Protein AF-A0A2D0S2G4-F1 (afdb_monomer_lite)

Secondary structure (DSSP, 8-state):
--SSSSSSS--------------------HHHHHHHHHHHHHHHTTS--------------HHHHHHHHHHT-HHHHHHHHHHHHHHHHHHHHTTS---HHHHHHHHHHHHHHHHHHHHHHHHHH---HHHH--SHHHHHHHHHH-HHHHHHTTTB--SS-HHHHHHHHHHHHH-TT-HHHHHHHHHHHHHHH--SSS--TT--SEEEEEEETTEEEEEE----SSHHHHHHHHHHIIIIIS-HHHHHHHHTTTTTS-SPP--EE--TT-EEEEEETTEEEEEEPPPHHHHHHH--SS--S--PPTT-SHHHHHHHHHHHH-HHHHHH-EETT-PPPHHHHIIIIIHHHHHH-TT-SS-BPP-

Sequence (363 aa):
MEQQLKQNRKAQTGVWNTNLRTRTHRNKPLLYWLTFTIKRVALQSCHLSSSKMAERPQKKSKEERVIEYVTKSNFVHNAFILFKKATDIVAECFPFCTLTEEQQILKQILDQMLHSILFSGHIHAKYPANVIFDHFEILGATMTDFPKPIEQYKTHVALRTPFSFLLELVTKCYGQNNESTVKKKLSHILQCCKKSSDDYPLISTVICICEISGSTYYGASLSCGSDKEQNIMTAVSCLHVWHPKVSSAVTSVFPDGSGEPRRIELPDTVSCRAYAMEDLGNLKPPCKRCNQLYSLPNHTDHLNTAGNCAETEAISNLLKEEEDVNDQTTINGGVYDKTVFKLKMEEYIKNNIVNIDHVYFPN

Organism: Ictalurus punctatus (NCBI:txid7998)

Radius of gyration: 25.34 Å; chains: 1; bounding box: 61×78×77 Å

Structure (mmCIF, N/CA/C/O backbone):
data_AF-A0A2D0S2G4-F1
#
_entry.id   AF-A0A2D0S2G4-F1
#
loop_
_atom_site.group_PDB
_atom_site.id
_atom_site.type_symbol
_atom_site.label_atom_id
_atom_site.label_alt_id
_atom_site.label_comp_id
_atom_site.label_asym_id
_atom_site.label_entity_id
_atom_site.label_seq_id
_atom_site.pdbx_PDB_ins_code
_atom_site.Cartn_x
_atom_site.Cartn_y
_atom_site.Cartn_z
_atom_site.occupancy
_atom_site.B_iso_or_equiv
_atom_site.auth_seq_id
_atom_site.auth_comp_id
_atom_site.auth_asym_id
_atom_site.auth_atom_id
_atom_site.pdbx_PDB_model_num
ATOM 1 N N . MET A 1 1 ? -32.820 53.742 -25.853 1.00 50.59 1 MET A N 1
ATOM 2 C CA . MET A 1 1 ? -32.465 52.306 -25.792 1.00 50.59 1 MET A CA 1
ATOM 3 C C . MET A 1 1 ? -33.186 51.485 -26.874 1.00 50.59 1 MET A C 1
ATOM 5 O O . MET A 1 1 ? -33.436 50.308 -26.690 1.00 50.59 1 MET A O 1
ATOM 9 N N . GLU A 1 2 ? -33.452 52.082 -28.044 1.00 41.47 2 GLU A N 1
ATOM 10 C CA . GLU A 1 2 ? -34.135 51.420 -29.173 1.00 41.47 2 GLU A CA 1
ATOM 11 C C . GLU A 1 2 ? -33.563 51.880 -30.535 1.00 41.47 2 GLU A C 1
ATOM 13 O O . GLU A 1 2 ? -34.212 51.832 -31.575 1.00 41.47 2 GLU A O 1
ATOM 18 N N . GLN A 1 3 ? -32.306 52.345 -30.534 1.00 37.44 3 GLN A N 1
ATOM 19 C CA . GLN A 1 3 ? -31.592 52.817 -31.733 1.00 37.44 3 GLN A CA 1
ATOM 20 C C . GLN A 1 3 ? -30.226 52.146 -31.961 1.00 37.44 3 GLN A C 1
ATOM 22 O O . GLN A 1 3 ? -29.562 52.449 -32.945 1.00 37.44 3 GLN A O 1
ATOM 27 N N . GLN A 1 4 ? -29.831 51.167 -31.140 1.00 38.47 4 GLN A N 1
ATOM 28 C CA . GLN A 1 4 ? -28.589 50.396 -31.341 1.00 38.47 4 GLN A CA 1
ATOM 29 C C . GLN A 1 4 ? -28.795 49.007 -31.976 1.00 38.47 4 GLN A C 1
ATOM 31 O O . GLN A 1 4 ? -27.827 48.306 -32.244 1.00 38.47 4 GLN A O 1
ATOM 36 N N . LEU A 1 5 ? -30.032 48.624 -32.316 1.00 38.84 5 LEU A N 1
ATOM 37 C CA . LEU A 1 5 ? -30.348 47.311 -32.910 1.00 38.84 5 LEU A CA 1
ATOM 38 C C . LEU A 1 5 ? -30.488 47.307 -34.449 1.00 38.84 5 LEU A C 1
ATOM 40 O O . LEU A 1 5 ? -30.878 46.294 -35.025 1.00 38.84 5 LEU A O 1
ATOM 44 N N . LYS A 1 6 ? -30.144 48.400 -35.150 1.00 38.22 6 LYS A N 1
ATOM 45 C CA . LYS A 1 6 ? -30.314 48.520 -36.619 1.00 38.22 6 LYS A CA 1
ATOM 46 C C . LYS A 1 6 ? -29.033 48.613 -37.458 1.00 38.22 6 LYS A C 1
ATOM 48 O O . LYS A 1 6 ? -29.136 48.747 -38.672 1.00 38.22 6 LYS A O 1
ATOM 53 N N . GLN A 1 7 ? -27.843 48.460 -36.877 1.00 38.38 7 GLN A N 1
ATOM 54 C CA . GLN A 1 7 ? -26.579 48.483 -37.641 1.00 38.38 7 GLN A CA 1
ATOM 55 C C . GLN A 1 7 ? -25.980 47.102 -37.949 1.00 38.38 7 GLN A C 1
ATOM 57 O O . GLN A 1 7 ? -24.873 47.019 -38.465 1.00 38.38 7 GLN A O 1
ATOM 62 N N . ASN A 1 8 ? -26.731 46.015 -37.732 1.00 34.06 8 ASN A N 1
ATOM 63 C CA . ASN A 1 8 ? -26.248 44.646 -37.956 1.00 34.06 8 ASN A CA 1
ATOM 64 C C . ASN A 1 8 ? -26.817 43.944 -39.203 1.00 34.06 8 ASN A C 1
ATOM 66 O O . ASN A 1 8 ? -26.905 42.719 -39.247 1.00 34.06 8 ASN A O 1
ATOM 70 N N . ARG A 1 9 ? -27.218 44.690 -40.241 1.00 36.78 9 ARG A N 1
ATOM 71 C CA . ARG A 1 9 ? -27.586 44.103 -41.543 1.00 36.78 9 ARG A CA 1
ATOM 72 C C . ARG A 1 9 ? -27.251 45.046 -42.693 1.00 36.78 9 ARG A C 1
ATOM 74 O O . ARG A 1 9 ? -28.117 45.809 -43.103 1.00 36.78 9 ARG A O 1
ATOM 81 N N . LYS A 1 10 ? -26.014 44.978 -43.198 1.00 31.81 10 LYS A N 1
ATOM 82 C CA . LYS A 1 10 ? -25.617 45.221 -44.606 1.00 31.81 10 LYS A CA 1
ATOM 83 C C . LYS A 1 10 ? -24.089 45.304 -44.705 1.00 31.81 10 LYS A C 1
ATOM 85 O O . LYS A 1 10 ? -23.538 46.386 -44.584 1.00 31.81 10 LYS A O 1
ATOM 90 N N . ALA A 1 11 ? -23.436 44.159 -44.910 1.00 30.52 11 ALA A N 1
ATOM 91 C CA . ALA A 1 11 ? -22.197 44.021 -45.692 1.00 30.52 11 ALA A CA 1
ATOM 92 C C . ALA A 1 11 ? -21.737 42.551 -45.664 1.00 30.52 11 ALA A C 1
ATOM 94 O O . ALA A 1 11 ? -20.816 42.167 -44.951 1.00 30.52 11 ALA A O 1
ATOM 95 N N . GLN A 1 12 ? -22.436 41.710 -46.428 1.00 34.44 12 GLN A N 1
ATOM 96 C CA . GLN A 1 12 ? -21.813 40.561 -47.087 1.00 34.44 12 GLN A CA 1
ATOM 97 C C . GLN A 1 12 ? -21.184 41.035 -48.409 1.00 34.44 12 GLN A C 1
ATOM 99 O O . GLN A 1 12 ? -21.545 42.101 -48.906 1.00 34.44 12 GLN A O 1
ATOM 104 N N . THR A 1 13 ? -20.357 40.163 -49.002 1.00 31.03 13 THR A N 1
ATOM 105 C CA . THR A 1 13 ? -19.605 40.269 -50.277 1.00 31.03 13 THR A CA 1
ATOM 106 C C . THR A 1 13 ? -18.261 40.995 -50.133 1.00 31.03 13 THR A C 1
ATOM 108 O O . THR A 1 13 ? -18.210 42.089 -49.599 1.00 31.03 13 THR A O 1
ATOM 111 N N . GLY A 1 14 ? -17.105 40.464 -50.527 1.00 26.72 14 GLY A N 1
ATOM 112 C CA . GLY A 1 14 ? -16.702 39.207 -51.160 1.00 26.72 14 GLY A CA 1
ATOM 113 C C . GLY A 1 14 ? -15.163 39.114 -51.084 1.00 26.72 14 GLY A C 1
ATOM 114 O O . GLY A 1 14 ? -14.494 40.127 -50.953 1.00 26.72 14 GLY A O 1
ATOM 115 N N . VAL A 1 15 ? -14.596 37.910 -50.972 1.00 28.94 15 VAL A N 1
ATOM 116 C CA . VAL A 1 15 ? -13.915 37.190 -52.073 1.00 28.94 15 VAL A CA 1
ATOM 117 C C . VAL A 1 15 ? -12.377 37.391 -52.101 1.00 28.94 15 VAL A C 1
ATOM 119 O O . VAL A 1 15 ? -11.874 38.424 -52.512 1.00 28.94 15 VAL A O 1
ATOM 122 N N . TRP A 1 16 ? -11.695 36.294 -51.723 1.00 27.33 16 TRP A N 1
ATOM 123 C CA . TRP A 1 16 ? -10.374 35.773 -52.136 1.00 27.33 16 TRP A CA 1
ATOM 124 C C . TRP A 1 16 ? -9.081 36.478 -51.692 1.00 27.33 16 TRP A C 1
ATOM 126 O O . TRP A 1 16 ? -8.681 37.493 -52.245 1.00 27.33 16 TRP A O 1
ATOM 136 N N . ASN A 1 17 ? -8.299 35.782 -50.851 1.00 26.58 17 ASN A N 1
ATOM 137 C CA . ASN A 1 17 ? -6.937 35.440 -51.266 1.00 26.58 17 ASN A CA 1
ATOM 138 C C . ASN A 1 17 ? -6.393 34.163 -50.604 1.00 26.58 17 ASN A C 1
ATOM 140 O O . ASN A 1 17 ? -6.645 33.857 -49.441 1.00 26.58 17 ASN A O 1
ATOM 144 N N . THR A 1 18 ? -5.678 33.410 -51.426 1.00 31.02 18 THR A N 1
ATOM 145 C CA . THR A 1 18 ? -5.078 32.092 -51.219 1.00 31.02 18 THR A CA 1
ATOM 146 C C . THR A 1 18 ? -3.778 32.119 -50.408 1.00 31.02 18 THR A C 1
ATOM 148 O O . THR A 1 18 ? -3.010 33.067 -50.498 1.00 31.02 18 THR A O 1
ATOM 151 N N . ASN A 1 19 ? -3.488 30.975 -49.773 1.00 29.64 19 ASN A N 1
ATOM 152 C CA . ASN A 1 19 ? -2.173 30.471 -49.346 1.00 29.64 19 ASN A CA 1
ATOM 153 C C . ASN A 1 19 ? -1.425 31.187 -48.208 1.00 29.64 19 ASN A C 1
ATOM 155 O O . ASN A 1 19 ? -0.774 32.200 -48.413 1.00 29.64 19 ASN A O 1
ATOM 159 N N . LEU A 1 20 ? -1.323 30.496 -47.065 1.00 28.33 20 LEU A N 1
ATOM 160 C CA . LEU A 1 20 ? -0.037 29.990 -46.557 1.00 28.33 20 LEU A CA 1
ATOM 161 C C . LEU A 1 20 ? -0.280 28.968 -45.436 1.00 28.33 20 LEU A C 1
ATOM 163 O O . LEU A 1 20 ? -0.690 29.292 -44.325 1.00 28.33 20 LEU A O 1
ATOM 167 N N . ARG A 1 21 ? -0.024 27.693 -45.757 1.00 34.59 21 ARG A N 1
ATOM 168 C CA . ARG A 1 21 ? 0.150 26.611 -44.782 1.00 34.59 21 ARG A CA 1
ATOM 169 C C . ARG A 1 21 ? 1.390 26.918 -43.943 1.00 34.59 21 ARG A C 1
ATOM 171 O O . ARG A 1 21 ? 2.501 26.614 -44.367 1.00 34.59 21 ARG A O 1
ATOM 178 N N . THR A 1 22 ? 1.207 27.416 -42.730 1.00 27.06 22 THR A N 1
ATOM 179 C CA . THR A 1 22 ? 2.179 27.219 -41.653 1.00 27.06 22 THR A CA 1
ATOM 180 C C . THR A 1 22 ? 1.642 26.132 -40.735 1.00 27.06 22 THR A C 1
ATOM 182 O O . THR A 1 22 ? 0.628 26.256 -40.051 1.00 27.06 22 THR A O 1
ATOM 185 N N . ARG A 1 23 ? 2.306 24.980 -40.815 1.00 30.44 23 ARG A N 1
ATOM 186 C CA . ARG A 1 23 ? 2.045 23.785 -40.023 1.00 30.44 23 ARG A CA 1
ATOM 187 C C . ARG A 1 23 ? 2.519 24.077 -38.600 1.00 30.44 23 ARG A C 1
ATOM 189 O O . ARG A 1 23 ? 3.658 23.794 -38.253 1.00 30.44 23 ARG A O 1
ATOM 196 N N . THR A 1 24 ? 1.666 24.691 -37.789 1.00 27.66 24 THR A N 1
ATOM 197 C CA . THR A 1 24 ? 1.908 24.799 -36.352 1.00 27.66 24 THR A CA 1
ATOM 198 C C . THR A 1 24 ? 1.790 23.400 -35.754 1.00 27.66 24 THR A C 1
ATOM 200 O O . THR A 1 24 ? 0.715 22.798 -35.704 1.00 27.66 24 THR A O 1
ATOM 203 N N . HIS A 1 25 ? 2.932 22.840 -35.352 1.00 32.78 25 HIS A N 1
ATOM 204 C CA . HIS A 1 25 ? 2.989 21.711 -34.435 1.00 32.78 25 HIS A CA 1
ATOM 205 C C . HIS A 1 25 ? 2.256 22.131 -33.157 1.00 32.78 25 HIS A C 1
ATOM 207 O O . HIS A 1 25 ? 2.796 22.842 -32.315 1.00 32.78 25 HIS A O 1
ATOM 213 N N . ARG A 1 26 ? 0.981 21.749 -33.045 1.00 34.50 26 ARG A N 1
ATOM 214 C CA . ARG A 1 26 ? 0.233 21.868 -31.796 1.00 34.50 26 ARG A CA 1
ATOM 215 C C . ARG A 1 26 ? 0.945 21.014 -30.752 1.00 34.50 26 ARG A C 1
ATOM 217 O O . ARG A 1 26 ? 1.098 19.810 -30.969 1.00 34.50 26 ARG A O 1
ATOM 224 N N . ASN A 1 27 ? 1.341 21.640 -29.645 1.00 38.38 27 ASN A N 1
ATOM 225 C CA . ASN A 1 27 ? 1.691 20.978 -28.392 1.00 38.38 27 ASN A CA 1
ATOM 226 C C . ASN A 1 27 ? 0.580 19.983 -28.044 1.00 38.38 27 ASN A C 1
ATOM 228 O O . ASN A 1 27 ? -0.489 20.369 -27.574 1.00 38.38 27 ASN A O 1
ATOM 232 N N . LYS A 1 28 ? 0.805 18.702 -28.338 1.00 42.31 28 LYS A N 1
ATOM 233 C CA . LYS A 1 28 ? 0.005 17.622 -27.767 1.00 42.31 28 LYS A CA 1
ATOM 234 C C . LYS A 1 28 ? 0.584 17.322 -26.380 1.00 42.31 28 LYS A C 1
ATOM 236 O O . LYS A 1 28 ? 1.808 17.363 -26.249 1.00 42.31 28 LYS A O 1
ATOM 241 N N . PRO A 1 29 ? -0.244 17.037 -25.362 1.00 54.84 29 PRO A N 1
ATOM 242 C CA . PRO A 1 29 ? 0.246 16.739 -24.017 1.00 54.84 29 PRO A CA 1
ATOM 243 C C . PRO A 1 29 ? 1.249 15.575 -24.047 1.00 54.84 29 PRO A C 1
ATOM 245 O O . PRO A 1 29 ? 1.010 14.598 -24.756 1.00 54.84 29 PRO A O 1
ATOM 248 N N . LEU A 1 30 ? 2.346 15.660 -23.284 1.00 54.06 30 LEU A N 1
ATOM 249 C CA . LEU A 1 30 ? 3.425 14.652 -23.252 1.00 54.06 30 LEU A CA 1
ATOM 250 C C . LEU A 1 30 ? 2.909 13.216 -23.028 1.00 54.06 30 LEU A C 1
ATOM 252 O O . LEU A 1 30 ? 3.298 12.298 -23.746 1.00 54.06 30 LEU A O 1
ATOM 256 N N . LEU A 1 31 ? 1.920 13.034 -22.147 1.00 53.81 31 LEU A N 1
ATOM 257 C CA . LEU A 1 31 ? 1.274 11.736 -21.909 1.00 53.81 31 LEU A CA 1
ATOM 258 C C . LEU A 1 31 ? 0.527 11.172 -23.125 1.00 53.81 31 LEU A C 1
ATOM 260 O O . LEU A 1 31 ? 0.416 9.956 -23.287 1.00 53.81 31 LEU A O 1
ATOM 264 N N . TYR A 1 32 ? 0.045 12.040 -24.011 1.00 54.69 32 TYR A N 1
ATOM 265 C CA . TYR A 1 32 ? -0.563 11.631 -25.272 1.00 54.69 32 TYR A CA 1
ATOM 266 C C . TYR A 1 32 ? 0.491 11.066 -26.231 1.00 54.69 32 TYR A C 1
ATOM 268 O O . TYR A 1 32 ? 0.181 10.196 -27.037 1.00 54.69 32 TYR A O 1
ATOM 276 N N . TRP A 1 33 ? 1.739 11.538 -26.149 1.00 52.19 33 TRP A N 1
ATOM 277 C CA . TRP A 1 33 ? 2.848 11.019 -26.949 1.00 52.19 33 TRP A CA 1
ATOM 278 C C . TRP A 1 33 ? 3.339 9.678 -26.407 1.00 52.19 33 TRP A C 1
ATOM 280 O O . TRP A 1 33 ? 3.470 8.738 -27.182 1.00 52.19 33 TRP A O 1
ATOM 290 N N . LEU A 1 34 ? 3.500 9.545 -25.086 1.00 51.88 34 LEU A N 1
ATOM 291 C CA . LEU A 1 34 ? 3.876 8.281 -24.448 1.00 51.88 34 LEU A CA 1
ATOM 292 C C . LEU A 1 34 ? 2.839 7.181 -24.717 1.00 51.88 34 LEU A C 1
ATOM 294 O O . LEU A 1 34 ? 3.194 6.101 -25.183 1.00 51.88 34 LEU A O 1
ATOM 298 N N . THR A 1 35 ? 1.546 7.467 -24.528 1.00 56.03 35 THR A N 1
ATOM 299 C CA . THR A 1 35 ? 0.480 6.502 -24.851 1.00 56.03 35 THR A CA 1
ATOM 300 C C . THR A 1 35 ? 0.363 6.224 -26.344 1.00 56.03 35 THR A C 1
ATOM 302 O O . THR A 1 35 ? 0.101 5.086 -26.723 1.00 56.03 35 THR A O 1
ATOM 305 N N . PHE A 1 36 ? 0.601 7.207 -27.219 1.00 53.91 36 PHE A N 1
ATOM 306 C CA . PHE A 1 36 ? 0.619 6.984 -28.667 1.00 53.91 36 PHE A CA 1
ATOM 307 C C . PHE A 1 36 ? 1.802 6.111 -29.103 1.00 53.91 36 PHE A C 1
ATOM 309 O O . PHE A 1 36 ? 1.605 5.190 -29.892 1.00 53.91 36 PHE A O 1
ATOM 316 N N . THR A 1 37 ? 2.999 6.339 -28.564 1.00 52.81 37 THR A N 1
ATOM 317 C CA . THR A 1 37 ? 4.195 5.522 -28.816 1.00 52.81 37 THR A CA 1
ATOM 318 C C . THR A 1 37 ? 4.000 4.109 -28.276 1.00 52.81 37 THR A C 1
ATOM 320 O O . THR A 1 37 ? 4.179 3.144 -29.014 1.00 52.81 37 THR A O 1
ATOM 323 N N . ILE A 1 38 ? 3.492 3.963 -27.048 1.00 54.84 38 ILE A N 1
ATOM 324 C CA . ILE A 1 38 ? 3.164 2.659 -26.461 1.00 54.84 38 ILE A CA 1
ATOM 325 C C . ILE A 1 38 ? 2.079 1.926 -27.277 1.00 54.84 38 ILE A C 1
ATOM 327 O O . ILE A 1 38 ? 2.225 0.734 -27.551 1.00 54.84 38 ILE A O 1
ATOM 331 N N . LYS A 1 39 ? 1.005 2.605 -27.711 1.00 51.56 39 LYS A N 1
ATOM 332 C CA . LYS A 1 39 ? -0.058 2.007 -28.547 1.00 51.56 39 LYS A CA 1
ATOM 333 C C . LYS A 1 39 ? 0.450 1.616 -29.936 1.00 51.56 39 LYS A C 1
ATOM 335 O O . LYS A 1 39 ? 0.100 0.543 -30.421 1.00 51.56 39 LYS A O 1
ATOM 340 N N . ARG A 1 40 ? 1.278 2.451 -30.570 1.00 45.94 40 ARG A N 1
ATOM 341 C CA . ARG A 1 40 ? 1.847 2.198 -31.903 1.00 45.94 40 ARG A CA 1
ATOM 342 C C . ARG A 1 40 ? 2.792 0.997 -31.898 1.00 45.94 40 ARG A C 1
ATOM 344 O O . ARG A 1 40 ? 2.710 0.171 -32.801 1.00 45.94 40 ARG A O 1
ATOM 351 N N . VAL A 1 41 ? 3.624 0.881 -30.866 1.00 47.31 41 VAL A N 1
ATOM 352 C CA . VAL A 1 41 ? 4.571 -0.228 -30.708 1.00 47.31 41 VAL A CA 1
ATOM 353 C C . VAL A 1 41 ? 3.844 -1.527 -30.338 1.00 47.31 41 VAL A C 1
ATOM 355 O O . VAL A 1 41 ? 4.083 -2.549 -30.972 1.00 47.31 41 VAL A O 1
ATOM 358 N N . ALA A 1 42 ? 2.866 -1.494 -29.422 1.00 43.06 42 ALA A N 1
ATOM 359 C CA . ALA A 1 42 ? 2.087 -2.683 -29.048 1.00 43.06 42 ALA A CA 1
ATOM 360 C C . ALA A 1 42 ? 1.282 -3.293 -30.217 1.00 43.06 42 ALA A C 1
ATOM 362 O O . ALA A 1 42 ? 1.074 -4.504 -30.258 1.00 43.06 42 ALA A O 1
ATOM 363 N N . LEU A 1 43 ? 0.847 -2.471 -31.181 1.00 40.72 43 LEU A N 1
ATOM 364 C CA . LEU A 1 43 ? 0.174 -2.934 -32.402 1.00 40.72 43 LEU A CA 1
ATOM 365 C C . LEU A 1 43 ? 1.139 -3.575 -33.416 1.00 40.72 43 LEU A C 1
ATOM 367 O O . LEU A 1 43 ? 0.716 -4.429 -34.192 1.00 40.72 43 LEU A O 1
ATOM 371 N N . GLN A 1 44 ? 2.428 -3.221 -33.401 1.00 38.72 44 GLN A N 1
ATOM 372 C CA . GLN A 1 44 ? 3.445 -3.854 -34.253 1.00 38.72 44 GLN A CA 1
ATOM 373 C C . GLN A 1 44 ? 3.891 -5.222 -33.717 1.00 38.72 44 GLN A C 1
ATOM 375 O O . GLN A 1 44 ? 4.207 -6.111 -34.505 1.00 38.72 44 GLN A O 1
ATOM 380 N N . SER A 1 45 ? 3.823 -5.446 -32.402 1.00 33.44 45 SER A N 1
ATOM 381 C CA . SER A 1 45 ? 4.200 -6.719 -31.768 1.00 33.44 45 SER A CA 1
ATOM 382 C C . SER A 1 45 ? 3.223 -7.883 -32.040 1.00 33.44 45 SER A C 1
ATOM 384 O O . SER A 1 45 ? 3.540 -9.022 -31.711 1.00 33.44 45 SER A O 1
ATOM 386 N N . CYS A 1 46 ? 2.059 -7.639 -32.664 1.00 31.38 46 CYS A N 1
ATOM 387 C CA . CYS A 1 46 ? 1.087 -8.679 -33.057 1.00 31.38 46 CYS A CA 1
ATOM 388 C C . CYS A 1 46 ? 1.275 -9.228 -34.486 1.00 31.38 46 CYS A C 1
ATOM 390 O O . CYS A 1 46 ? 0.603 -10.186 -34.867 1.00 31.38 46 CYS A O 1
ATOM 392 N N . HIS A 1 47 ? 2.191 -8.673 -35.281 1.00 33.03 47 HIS A N 1
ATOM 393 C CA . HIS A 1 47 ? 2.455 -9.138 -36.643 1.00 33.03 47 HIS A CA 1
ATOM 394 C C . HIS A 1 47 ? 3.946 -9.349 -36.861 1.00 33.03 47 HIS A C 1
ATOM 396 O O . HIS A 1 47 ? 4.588 -8.519 -37.484 1.00 33.03 47 HIS A O 1
ATOM 402 N N . LEU A 1 48 ? 4.486 -10.469 -36.373 1.00 33.50 48 LEU A N 1
ATOM 403 C CA . LEU A 1 48 ? 5.718 -11.073 -36.894 1.00 33.50 48 LEU A CA 1
ATOM 404 C C . LEU A 1 48 ? 5.825 -12.526 -36.410 1.00 33.50 48 LEU A C 1
ATOM 406 O O . LEU A 1 48 ? 6.467 -12.843 -35.414 1.00 33.50 48 LEU A O 1
ATOM 410 N N . SER A 1 49 ? 5.205 -13.435 -37.161 1.00 34.00 49 SER A N 1
ATOM 411 C CA . SER A 1 49 ? 5.607 -14.839 -37.183 1.00 34.00 49 SER A CA 1
ATOM 412 C C . SER A 1 49 ? 5.729 -15.292 -38.634 1.00 34.00 49 SER A C 1
ATOM 414 O O . SER A 1 49 ? 4.715 -15.557 -39.272 1.00 34.00 49 SER A O 1
ATOM 416 N N . SER A 1 50 ? 6.950 -15.380 -39.163 1.00 34.09 50 SER A N 1
ATOM 417 C CA . SER A 1 50 ? 7.322 -16.468 -40.074 1.00 34.09 50 SER A CA 1
ATOM 418 C C . SER A 1 50 ? 8.822 -16.471 -40.383 1.00 34.09 50 SER A C 1
ATOM 420 O O . SER A 1 50 ? 9.445 -15.434 -40.596 1.00 34.09 50 SER A O 1
ATOM 422 N N . SER A 1 51 ? 9.333 -17.695 -40.493 1.00 35.00 51 SER A N 1
ATOM 423 C CA . SER A 1 51 ? 10.645 -18.149 -40.957 1.00 35.00 51 SER A CA 1
ATOM 424 C C . SER A 1 51 ? 11.774 -18.204 -39.913 1.00 35.00 51 SER A C 1
ATOM 426 O O . SER A 1 51 ? 12.418 -17.222 -39.559 1.00 35.00 51 SER A O 1
ATOM 428 N N . LYS A 1 52 ? 12.040 -19.425 -39.436 1.00 40.03 52 LYS A N 1
ATOM 429 C CA . LYS A 1 52 ? 13.340 -19.837 -38.898 1.00 40.03 52 LYS A CA 1
ATOM 430 C C . LYS A 1 52 ? 13.777 -21.084 -39.656 1.00 40.03 52 LYS A C 1
ATOM 432 O O . LYS A 1 52 ? 13.166 -22.139 -39.505 1.00 40.03 52 LYS A O 1
ATOM 437 N N . MET A 1 53 ? 14.817 -20.944 -40.475 1.00 37.78 53 MET A N 1
ATOM 438 C CA . MET A 1 53 ? 15.644 -22.078 -40.882 1.00 37.78 53 MET A CA 1
ATOM 439 C C . MET A 1 53 ? 16.529 -22.482 -39.698 1.00 37.78 53 MET A C 1
ATOM 441 O O . MET A 1 53 ? 16.963 -21.638 -38.914 1.00 37.78 53 MET A O 1
ATOM 445 N N . ALA A 1 54 ? 16.725 -23.787 -39.533 1.00 46.72 54 ALA A N 1
ATOM 446 C CA . ALA A 1 54 ? 17.395 -24.381 -38.387 1.00 46.72 54 ALA A CA 1
ATOM 447 C C . ALA A 1 54 ? 18.923 -24.245 -38.490 1.00 46.72 54 ALA A C 1
ATOM 449 O O . ALA A 1 54 ? 19.588 -25.062 -39.124 1.00 46.72 54 ALA A O 1
ATOM 450 N N . GLU A 1 55 ? 19.481 -23.240 -37.818 1.00 45.38 55 GLU A N 1
ATOM 451 C CA . GLU A 1 55 ? 20.895 -23.215 -37.439 1.00 45.38 55 GLU A CA 1
ATOM 452 C C . GLU A 1 55 ? 21.102 -23.936 -36.098 1.00 45.38 55 GLU A C 1
ATOM 454 O O . GLU A 1 55 ? 20.259 -23.889 -35.197 1.00 45.38 55 GLU A O 1
ATOM 459 N N . ARG A 1 56 ? 22.234 -24.641 -35.967 1.00 46.91 56 ARG A N 1
ATOM 460 C CA . ARG A 1 56 ? 22.615 -25.349 -34.734 1.00 46.91 56 ARG A CA 1
ATOM 461 C C . ARG A 1 56 ? 22.695 -24.353 -33.565 1.00 46.91 56 ARG A C 1
ATOM 463 O O . ARG A 1 56 ? 23.329 -23.313 -33.724 1.00 46.91 56 ARG A O 1
ATOM 470 N N . PRO A 1 57 ? 22.118 -24.659 -32.387 1.00 48.97 57 PRO A N 1
ATOM 471 C CA . PRO A 1 57 ? 22.065 -23.711 -31.283 1.00 48.97 57 PRO A CA 1
ATOM 472 C C . PRO A 1 57 ? 23.472 -23.419 -30.755 1.00 48.97 57 PRO A C 1
ATOM 474 O O . PRO A 1 57 ? 24.111 -24.257 -30.116 1.00 48.97 57 PRO A O 1
ATOM 477 N N . GLN A 1 58 ? 23.949 -22.207 -31.030 1.00 63.22 58 GLN A N 1
ATOM 478 C CA . GLN A 1 58 ? 25.156 -21.651 -30.438 1.00 63.22 58 GLN A CA 1
ATOM 479 C C . GLN A 1 58 ? 24.955 -21.558 -28.916 1.00 63.22 58 GLN A C 1
ATOM 481 O O . GLN A 1 58 ? 23.882 -21.185 -28.431 1.00 63.22 58 GLN A O 1
ATOM 486 N N . LYS A 1 59 ? 25.962 -21.973 -28.139 1.00 65.06 59 LYS A N 1
ATOM 487 C CA . LYS A 1 59 ? 25.871 -22.035 -26.675 1.00 65.06 59 LYS A CA 1
ATOM 488 C C . LYS A 1 59 ? 25.801 -20.609 -26.120 1.00 65.06 59 LYS A C 1
ATOM 490 O O . LYS A 1 59 ? 26.820 -19.931 -26.065 1.00 65.06 59 LYS A O 1
ATOM 495 N N . LYS A 1 60 ? 24.597 -20.185 -25.726 1.00 75.50 60 LYS A N 1
ATOM 496 C CA . LYS A 1 60 ? 24.316 -18.851 -25.173 1.00 75.50 60 LYS A CA 1
ATOM 497 C C . LYS A 1 60 ? 25.267 -18.496 -24.027 1.00 75.50 60 LYS A C 1
ATOM 499 O O . LYS A 1 60 ? 25.556 -19.344 -23.168 1.00 75.50 60 LYS A O 1
ATOM 504 N N . SER A 1 61 ? 25.711 -17.242 -23.990 1.00 79.94 61 SER A N 1
ATOM 505 C CA . SER A 1 61 ? 26.527 -16.691 -22.909 1.00 79.94 61 SER A CA 1
ATOM 506 C C . SER A 1 61 ? 25.792 -16.782 -21.562 1.00 79.94 61 SER A C 1
ATOM 508 O O . SER A 1 61 ? 24.603 -17.114 -21.468 1.00 79.94 61 SER A O 1
ATOM 510 N N . LYS A 1 62 ? 26.513 -16.559 -20.459 1.00 68.06 62 LYS A N 1
ATOM 511 C CA . LYS A 1 62 ? 25.879 -16.473 -19.137 1.00 68.06 62 LYS A CA 1
ATOM 512 C C . LYS A 1 62 ? 24.948 -15.255 -19.071 1.00 68.06 62 LYS A C 1
ATOM 514 O O . LYS A 1 62 ? 23.839 -15.412 -18.571 1.00 68.06 62 LYS A O 1
ATOM 519 N N . GLU A 1 63 ? 25.351 -14.102 -19.614 1.00 67.31 63 GLU A N 1
ATOM 520 C CA . GLU A 1 63 ? 24.485 -12.916 -19.675 1.00 67.31 63 GLU A CA 1
ATOM 521 C C . GLU A 1 63 ? 23.246 -13.156 -20.541 1.00 67.31 63 GLU A C 1
ATOM 523 O O . GLU A 1 63 ? 22.143 -12.836 -20.116 1.00 67.31 63 GLU A O 1
ATOM 528 N N . GLU A 1 64 ? 23.390 -13.787 -21.709 1.00 72.75 64 GLU A N 1
ATOM 529 C CA . GLU A 1 64 ? 22.261 -14.069 -22.607 1.00 72.75 64 GLU A CA 1
ATOM 530 C C . GLU A 1 64 ? 21.223 -14.993 -21.962 1.00 72.75 64 GLU A C 1
ATOM 532 O O . GLU A 1 64 ? 20.020 -14.795 -22.121 1.00 72.75 64 GLU A O 1
ATOM 537 N N . ARG A 1 65 ? 21.676 -15.984 -21.184 1.00 68.50 65 ARG A N 1
ATOM 538 C CA . ARG A 1 65 ? 20.783 -16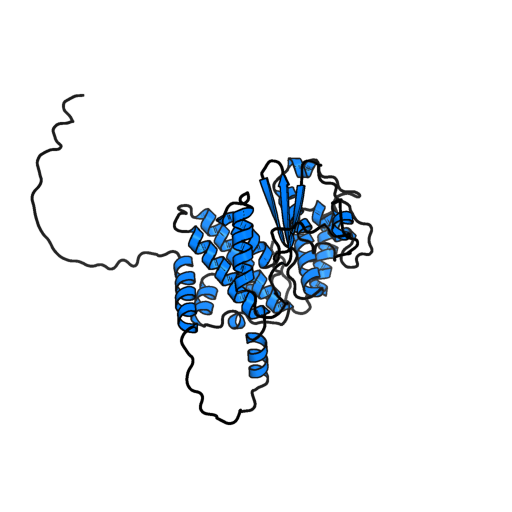.870 -20.423 1.00 68.50 65 ARG A CA 1
ATOM 539 C C . ARG A 1 65 ? 20.084 -16.145 -19.277 1.00 68.50 65 ARG A C 1
ATOM 541 O O . ARG A 1 65 ? 18.914 -16.421 -19.029 1.00 68.50 65 ARG A O 1
ATOM 548 N N . VAL A 1 66 ? 20.773 -15.225 -18.601 1.00 61.41 66 VAL A N 1
ATOM 549 C CA . VAL A 1 66 ? 20.170 -14.382 -17.559 1.00 61.41 66 VAL A CA 1
ATOM 550 C C . VAL A 1 66 ? 19.122 -13.459 -18.175 1.00 61.41 66 VAL A C 1
ATOM 552 O O . VAL A 1 66 ? 18.002 -13.435 -17.685 1.00 61.41 66 VAL A O 1
ATOM 555 N N . ILE A 1 67 ? 19.426 -12.778 -19.282 1.00 64.88 67 ILE A N 1
ATOM 556 C CA . ILE A 1 67 ? 18.481 -11.899 -19.988 1.00 64.88 67 ILE A CA 1
ATOM 557 C C . ILE A 1 67 ? 17.263 -12.684 -20.485 1.00 64.88 67 ILE A C 1
ATOM 559 O O . ILE A 1 67 ? 16.132 -12.240 -20.312 1.00 64.88 67 ILE A O 1
ATOM 563 N N . GLU A 1 68 ? 17.457 -13.873 -21.056 1.00 70.12 68 GLU A N 1
ATOM 564 C CA . GLU A 1 68 ? 16.347 -14.720 -21.500 1.00 70.12 68 GLU A CA 1
ATOM 565 C C . GLU A 1 68 ? 15.468 -15.205 -20.338 1.00 70.12 68 GLU A C 1
ATOM 567 O O . GLU A 1 68 ? 14.244 -15.228 -20.457 1.00 70.12 68 GLU A O 1
ATOM 572 N N . TYR A 1 69 ? 16.069 -15.595 -19.213 1.00 66.00 69 TYR A N 1
ATOM 573 C CA . TYR A 1 69 ? 15.328 -15.978 -18.010 1.00 66.00 69 TYR A CA 1
ATOM 574 C C . TYR A 1 69 ? 14.508 -14.800 -17.467 1.00 66.00 69 TYR A C 1
ATOM 576 O O . TYR A 1 69 ? 13.318 -14.920 -17.186 1.00 66.00 69 TYR A O 1
ATOM 584 N N . VAL A 1 70 ? 15.148 -13.637 -17.391 1.00 63.12 70 VAL A N 1
ATOM 585 C CA . VAL A 1 70 ? 14.597 -12.386 -16.876 1.00 63.12 70 VAL A CA 1
ATOM 586 C C . VAL A 1 70 ? 13.431 -11.871 -17.736 1.00 63.12 70 VAL A C 1
ATOM 588 O O . VAL A 1 70 ? 12.376 -11.541 -17.197 1.00 63.12 70 VAL A O 1
ATOM 591 N N . THR A 1 71 ? 13.570 -11.874 -19.064 1.00 65.75 71 THR A N 1
ATOM 592 C CA . THR A 1 71 ? 12.521 -11.444 -20.020 1.00 65.75 71 THR A CA 1
ATOM 593 C C . THR A 1 71 ? 11.327 -12.401 -20.069 1.00 65.75 71 THR A C 1
ATOM 595 O O . THR A 1 71 ? 10.216 -12.006 -20.420 1.00 65.75 71 THR A O 1
ATOM 598 N N . LYS A 1 72 ? 11.516 -13.660 -19.658 1.00 72.25 72 LYS A N 1
ATOM 599 C CA . LYS A 1 72 ? 10.433 -14.641 -19.501 1.00 72.25 72 LYS A CA 1
ATOM 600 C C . LYS A 1 72 ? 9.741 -14.576 -18.136 1.00 72.25 72 LYS A C 1
ATOM 602 O O . LYS A 1 72 ? 8.757 -15.288 -17.948 1.00 72.25 72 LYS A O 1
ATOM 607 N N . SER A 1 73 ? 10.211 -13.746 -17.202 1.00 83.44 73 SER A N 1
ATOM 608 C CA . SER A 1 73 ? 9.630 -13.667 -15.860 1.00 83.44 73 SER A CA 1
ATOM 609 C C . SER A 1 73 ? 8.230 -13.039 -15.860 1.00 83.44 73 SER A C 1
ATOM 611 O O . SER A 1 73 ? 7.943 -12.082 -16.589 1.00 83.44 73 SER A O 1
ATOM 613 N N . ASN A 1 74 ? 7.354 -13.545 -14.987 1.00 87.56 74 ASN A N 1
ATOM 614 C CA . ASN A 1 74 ? 6.049 -12.930 -14.730 1.00 87.56 74 ASN A CA 1
ATOM 615 C C . ASN A 1 74 ? 6.197 -11.510 -14.170 1.00 87.56 74 ASN A C 1
ATOM 617 O O . ASN A 1 74 ? 5.374 -10.649 -14.470 1.00 87.56 74 ASN A O 1
ATOM 621 N N . PHE A 1 75 ? 7.279 -11.243 -13.428 1.00 89.38 75 PHE A N 1
ATOM 622 C CA . PHE A 1 75 ? 7.583 -9.920 -12.887 1.00 89.38 75 PHE A CA 1
ATOM 623 C C . PHE A 1 75 ? 7.706 -8.870 -13.992 1.00 89.38 75 PHE A C 1
ATOM 625 O O . PHE A 1 75 ? 6.989 -7.875 -13.971 1.00 89.38 75 PHE A O 1
ATOM 632 N N . VAL A 1 76 ? 8.588 -9.099 -14.971 1.00 88.75 76 VAL A N 1
ATOM 633 C CA . VAL A 1 76 ? 8.851 -8.146 -16.064 1.00 88.75 76 VAL A CA 1
ATOM 634 C C . VAL A 1 76 ? 7.588 -7.892 -16.880 1.00 88.75 76 VAL A C 1
ATOM 636 O O . VAL A 1 76 ? 7.247 -6.745 -17.170 1.00 88.75 76 VAL A O 1
ATOM 639 N N . HIS A 1 77 ? 6.844 -8.959 -17.176 1.00 87.50 77 HIS A N 1
ATOM 640 C CA . HIS A 1 77 ? 5.570 -8.850 -17.872 1.00 87.50 77 HIS A CA 1
ATOM 641 C C . HIS A 1 77 ? 4.555 -7.996 -17.103 1.00 87.50 77 HIS A C 1
ATOM 643 O O . HIS A 1 77 ? 4.007 -7.044 -17.662 1.00 87.50 77 HIS A O 1
ATOM 649 N N . ASN A 1 78 ? 4.325 -8.308 -15.825 1.00 90.31 78 ASN A N 1
ATOM 650 C CA . ASN A 1 78 ? 3.357 -7.590 -15.004 1.00 90.31 78 ASN A CA 1
ATOM 651 C C . ASN A 1 78 ? 3.782 -6.140 -14.790 1.00 90.31 78 ASN A C 1
ATOM 653 O O . ASN A 1 78 ? 2.946 -5.255 -14.911 1.00 90.31 78 ASN A O 1
ATOM 657 N N . ALA A 1 79 ? 5.069 -5.876 -14.557 1.00 92.38 79 ALA A N 1
ATOM 658 C CA . ALA A 1 79 ? 5.620 -4.530 -14.430 1.00 92.38 79 ALA A CA 1
ATOM 659 C C . ALA A 1 79 ? 5.284 -3.655 -15.648 1.00 92.38 79 ALA A C 1
ATOM 661 O O . ALA A 1 79 ? 4.739 -2.557 -15.496 1.00 92.38 79 ALA A O 1
ATOM 662 N N . PHE A 1 80 ? 5.545 -4.164 -16.856 1.00 90.69 80 PHE A N 1
ATOM 663 C CA . PHE A 1 80 ? 5.228 -3.456 -18.093 1.00 90.69 80 PHE A CA 1
ATOM 664 C C . PHE A 1 80 ? 3.722 -3.225 -18.251 1.00 90.69 80 PHE A C 1
ATOM 666 O O . PHE A 1 80 ? 3.291 -2.097 -18.499 1.00 90.69 80 PHE A O 1
ATOM 673 N N . ILE A 1 81 ? 2.910 -4.278 -18.096 1.00 90.19 81 ILE A N 1
ATOM 674 C CA . ILE A 1 81 ? 1.455 -4.189 -18.264 1.00 90.19 81 ILE A CA 1
ATOM 675 C C . ILE A 1 81 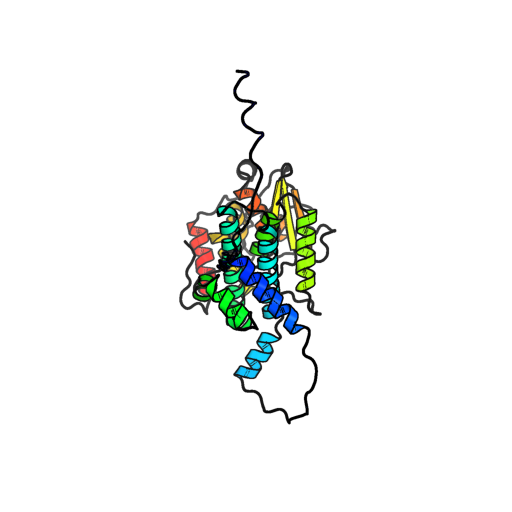? 0.850 -3.215 -17.255 1.00 90.19 81 ILE A C 1
ATOM 677 O O . ILE A 1 81 ? 0.031 -2.382 -17.644 1.00 90.19 81 ILE A O 1
ATOM 681 N N . LEU A 1 82 ? 1.269 -3.271 -15.992 1.00 93.00 82 LEU A N 1
ATOM 682 C CA . LEU A 1 82 ? 0.740 -2.428 -14.928 1.00 93.00 82 LEU A CA 1
ATOM 683 C C . LEU A 1 82 ? 1.008 -0.949 -15.211 1.00 93.00 82 LEU A C 1
ATOM 685 O O . LEU A 1 82 ? 0.080 -0.141 -15.202 1.00 93.00 82 LEU A O 1
ATOM 689 N N . PHE A 1 83 ? 2.256 -0.605 -15.542 1.00 94.06 83 PHE A N 1
ATOM 690 C CA . PHE A 1 83 ? 2.627 0.774 -15.852 1.00 94.06 83 PHE A CA 1
ATOM 691 C C . PHE A 1 83 ? 1.975 1.270 -17.149 1.00 94.06 83 PHE A C 1
ATOM 693 O O . PHE A 1 83 ? 1.447 2.382 -17.213 1.00 94.06 83 PHE A O 1
ATOM 700 N N . LYS A 1 84 ? 1.910 0.421 -18.181 1.00 91.81 84 LYS A N 1
ATOM 701 C CA . LYS A 1 84 ? 1.183 0.727 -19.418 1.00 91.81 84 LYS A CA 1
ATOM 702 C C . LYS A 1 84 ? -0.296 1.006 -19.149 1.00 91.81 84 LYS A C 1
ATOM 704 O O . LYS A 1 84 ? -0.828 1.990 -19.646 1.00 91.81 84 LYS A O 1
ATOM 709 N N . LYS A 1 85 ? -0.978 0.171 -18.364 1.00 92.69 85 LYS A N 1
ATOM 710 C CA . LYS A 1 85 ? -2.398 0.379 -18.040 1.00 92.69 85 LYS A CA 1
ATOM 711 C C . LYS A 1 85 ? -2.610 1.639 -17.211 1.00 92.69 85 LYS A C 1
ATOM 713 O O . LYS A 1 85 ? -3.578 2.348 -17.460 1.00 92.69 85 LYS A O 1
ATOM 718 N N . ALA A 1 86 ? -1.701 1.948 -16.292 1.00 94.56 86 ALA A N 1
ATOM 719 C CA . ALA A 1 86 ? -1.733 3.192 -15.537 1.00 94.56 86 ALA A CA 1
ATOM 720 C C . ALA A 1 86 ? -1.609 4.422 -16.457 1.00 94.56 86 ALA A C 1
ATOM 722 O O . ALA A 1 86 ? -2.424 5.339 -16.376 1.00 94.56 86 ALA A O 1
ATOM 723 N N . THR A 1 87 ? -0.658 4.422 -17.397 1.00 92.62 87 THR A N 1
ATOM 724 C CA . THR A 1 87 ? -0.521 5.520 -18.374 1.00 92.62 87 THR A CA 1
ATOM 725 C C . THR A 1 87 ? -1.721 5.619 -19.323 1.00 92.62 87 THR A C 1
ATOM 727 O O . THR A 1 87 ? -2.171 6.729 -19.611 1.00 92.62 87 THR A O 1
ATOM 730 N N . ASP A 1 88 ? -2.286 4.484 -19.756 1.00 91.50 88 ASP A N 1
ATOM 731 C CA . ASP A 1 88 ? -3.514 4.428 -20.560 1.00 91.50 88 ASP A CA 1
ATOM 732 C C . ASP A 1 88 ? -4.708 5.043 -1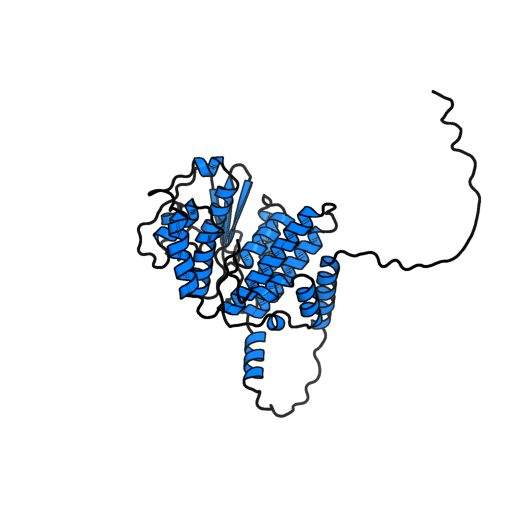9.796 1.00 91.50 88 ASP A C 1
ATOM 734 O O . ASP A 1 88 ? -5.406 5.886 -20.355 1.00 91.50 88 ASP A O 1
ATOM 738 N N . ILE A 1 89 ? -4.906 4.697 -18.513 1.00 92.44 89 ILE A N 1
ATOM 739 C CA . ILE A 1 89 ? -5.955 5.279 -17.650 1.00 92.44 89 ILE A CA 1
ATOM 740 C C . ILE A 1 89 ? -5.812 6.793 -17.594 1.00 92.44 89 ILE A C 1
ATOM 742 O O . ILE A 1 89 ? -6.766 7.520 -17.847 1.00 92.44 89 ILE A O 1
ATOM 746 N N . VAL A 1 90 ? -4.607 7.265 -17.299 1.00 90.94 90 VAL A N 1
ATOM 747 C CA . VAL A 1 90 ? -4.343 8.691 -17.157 1.00 90.94 90 VAL A CA 1
ATOM 748 C C . VAL A 1 90 ? -4.628 9.426 -18.473 1.00 90.94 90 VAL A C 1
ATOM 750 O O . VAL A 1 90 ? -5.293 10.459 -18.470 1.00 90.94 90 VAL A O 1
ATOM 753 N N . ALA A 1 91 ? -4.228 8.869 -19.619 1.00 88.06 91 ALA A N 1
ATOM 754 C CA . ALA A 1 91 ? -4.548 9.448 -20.922 1.00 88.06 91 ALA A CA 1
ATOM 755 C C . ALA A 1 91 ? -6.048 9.423 -21.266 1.00 88.06 91 ALA A C 1
ATOM 757 O O . ALA A 1 91 ? -6.519 10.337 -21.941 1.00 88.06 91 ALA A O 1
ATOM 758 N N . GLU A 1 92 ? -6.796 8.412 -20.813 1.00 87.56 92 GLU A N 1
ATOM 759 C CA . GLU A 1 92 ? -8.257 8.333 -20.960 1.00 87.56 92 GLU A CA 1
ATOM 760 C C . GLU A 1 92 ? -8.989 9.370 -20.097 1.00 87.56 92 GLU A C 1
ATOM 762 O O . GLU A 1 92 ? -10.031 9.869 -20.517 1.00 87.56 92 GLU A O 1
ATOM 767 N N . CYS A 1 93 ? -8.436 9.741 -18.938 1.00 81.62 93 CYS A N 1
ATOM 768 C CA . CYS A 1 93 ? -8.989 10.783 -18.065 1.00 81.62 93 CYS A CA 1
ATOM 769 C C . CYS A 1 93 ? -8.757 12.205 -18.622 1.00 81.62 93 CYS A C 1
ATOM 771 O O . CYS A 1 93 ? -9.495 13.136 -18.307 1.00 81.62 93 CYS A O 1
ATOM 773 N N . PHE A 1 94 ? -7.767 12.391 -19.502 1.00 71.19 94 PHE A N 1
ATOM 774 C CA . PHE A 1 94 ? -7.325 13.706 -19.979 1.00 71.19 94 PHE A CA 1
ATOM 775 C C . PHE A 1 94 ? -8.035 14.393 -21.156 1.00 71.19 94 PHE A C 1
ATOM 777 O O . PHE A 1 94 ? -7.746 15.575 -21.349 1.00 71.19 94 PHE A O 1
ATOM 784 N N . PRO A 1 95 ? -8.966 13.805 -21.933 1.00 60.00 95 PRO A N 1
ATOM 785 C CA . PRO A 1 95 ? -9.689 14.584 -22.941 1.00 60.00 95 PRO A CA 1
ATOM 786 C C . PRO A 1 95 ? -10.552 15.709 -22.336 1.00 60.00 95 PRO A C 1
ATOM 788 O O . PRO A 1 95 ? -11.022 16.563 -23.085 1.00 60.00 95 PRO A O 1
ATOM 791 N N . PHE A 1 96 ? -10.755 15.715 -21.009 1.00 53.56 96 PHE A N 1
ATOM 792 C CA . PHE A 1 96 ? -11.729 16.564 -20.318 1.00 53.56 96 PHE A CA 1
ATOM 793 C C . PHE A 1 96 ? -11.153 17.458 -19.197 1.00 53.56 96 PHE A C 1
ATOM 795 O O . PHE A 1 96 ? -11.864 18.344 -18.730 1.00 53.56 96 PHE A O 1
ATOM 802 N N . CYS A 1 97 ? -9.887 17.296 -18.783 1.00 51.16 97 CYS A N 1
ATOM 803 C CA . CYS A 1 97 ? -9.286 18.109 -17.712 1.00 51.16 97 CYS A CA 1
ATOM 804 C C . CYS A 1 97 ? -8.664 19.403 -18.265 1.00 51.16 97 CYS A C 1
ATOM 806 O O . CYS A 1 97 ? -7.659 19.367 -18.977 1.00 51.16 97 CYS A O 1
ATOM 808 N N . THR A 1 98 ? -9.233 20.553 -17.901 1.00 52.84 98 THR A N 1
ATOM 809 C CA . THR A 1 98 ? -8.697 21.897 -18.192 1.00 52.84 98 THR A CA 1
ATOM 810 C C . THR A 1 98 ? -7.725 22.409 -17.120 1.00 52.84 98 THR A C 1
ATOM 812 O O . THR A 1 98 ? -7.093 23.444 -17.324 1.00 52.84 98 THR A O 1
ATOM 815 N N . LEU A 1 99 ? -7.587 21.696 -15.996 1.00 58.50 99 LEU A N 1
ATOM 816 C CA . LEU A 1 99 ? -6.811 22.117 -14.828 1.00 58.50 99 LEU A CA 1
ATOM 817 C C . LEU A 1 99 ? -5.461 21.397 -14.766 1.00 58.50 99 LEU A C 1
ATOM 819 O O . LEU A 1 99 ? -5.381 20.172 -14.739 1.00 58.50 99 LEU A O 1
ATOM 823 N N . THR A 1 100 ? -4.381 22.174 -14.730 1.00 75.81 100 THR A N 1
ATOM 824 C CA . THR A 1 100 ? -2.995 21.685 -14.731 1.00 75.81 100 THR A CA 1
ATOM 825 C C . THR A 1 100 ? -2.609 20.920 -13.463 1.00 75.81 100 THR A C 1
ATOM 827 O O . THR A 1 100 ? -1.696 20.101 -13.513 1.00 75.81 100 THR A O 1
ATOM 830 N N . GLU A 1 101 ? -3.286 21.163 -12.341 1.00 83.69 101 GLU A N 1
ATOM 831 C CA . GLU A 1 101 ? -2.952 20.572 -11.036 1.00 83.69 101 GLU A CA 1
ATOM 832 C C . GLU A 1 101 ? -3.328 19.089 -10.946 1.00 83.69 101 GLU A C 1
ATOM 834 O O . GLU A 1 101 ? -2.491 18.266 -10.584 1.00 83.69 101 GLU A O 1
ATOM 839 N N . GLU A 1 102 ? -4.535 18.708 -11.372 1.00 83.69 102 GLU A N 1
ATOM 840 C CA . GLU A 1 102 ? -4.956 17.298 -11.401 1.00 83.69 102 GLU A CA 1
ATOM 841 C C . GLU A 1 102 ? -4.029 16.459 -12.285 1.00 83.69 102 GLU A C 1
ATOM 843 O O . GLU A 1 102 ? -3.610 15.363 -11.913 1.00 83.69 102 GLU A O 1
ATOM 848 N N . GLN A 1 103 ? -3.631 17.006 -13.437 1.00 83.00 103 GLN A N 1
ATOM 849 C CA . GLN A 1 103 ? -2.688 16.342 -14.335 1.00 83.00 103 GLN A CA 1
ATOM 850 C C . GLN A 1 103 ? -1.326 16.122 -13.671 1.00 83.00 103 GLN A C 1
ATOM 852 O O . GLN A 1 103 ? -0.711 15.070 -13.857 1.00 83.00 103 GLN A O 1
ATOM 857 N N . GLN A 1 104 ? -0.858 17.095 -12.886 1.00 88.81 104 GLN A N 1
ATOM 858 C CA . GLN A 1 104 ? 0.381 16.971 -12.125 1.00 88.81 104 GLN A CA 1
ATOM 859 C C . GLN A 1 104 ? 0.266 15.904 -11.036 1.00 88.81 104 GLN A C 1
ATOM 861 O O . GLN A 1 104 ? 1.185 15.099 -10.912 1.00 88.81 104 GLN A O 1
ATOM 866 N N . ILE A 1 105 ? -0.858 15.834 -10.317 1.00 91.62 105 ILE A N 1
ATOM 867 C CA . ILE A 1 105 ? -1.107 14.802 -9.299 1.00 91.62 105 ILE A CA 1
ATOM 868 C C . ILE A 1 105 ? -1.068 13.407 -9.933 1.00 91.62 105 ILE A C 1
ATOM 870 O O . ILE A 1 105 ? -0.332 12.537 -9.469 1.00 91.62 105 ILE A O 1
ATOM 874 N N . LEU A 1 106 ? -1.787 13.187 -11.040 1.00 92.88 106 LEU A N 1
ATOM 875 C CA . LEU A 1 106 ? -1.770 11.888 -11.722 1.00 92.88 106 LEU A CA 1
ATOM 876 C C . LEU A 1 106 ? -0.373 11.546 -12.262 1.00 92.88 106 LEU A C 1
ATOM 878 O O . LEU A 1 106 ? 0.055 10.394 -12.181 1.00 92.88 106 LEU A O 1
ATOM 882 N N . LYS A 1 107 ? 0.374 12.538 -12.771 1.00 91.81 107 LYS A N 1
ATOM 883 C CA . LYS A 1 107 ? 1.765 12.333 -13.199 1.00 91.81 107 LYS A CA 1
ATOM 884 C C . LYS A 1 107 ? 2.669 11.948 -12.023 1.00 91.81 107 LYS A C 1
ATOM 886 O O . LYS A 1 107 ? 3.507 11.068 -12.187 1.00 91.81 107 LYS A O 1
ATOM 891 N N . GLN A 1 108 ? 2.507 12.574 -10.858 1.00 94.69 108 GLN A N 1
ATOM 892 C CA . GLN A 1 108 ? 3.264 12.233 -9.649 1.00 94.69 108 GLN A CA 1
ATOM 893 C C . GLN A 1 108 ? 2.963 10.805 -9.184 1.00 94.69 108 GLN A C 1
ATOM 895 O O . GLN A 1 108 ? 3.892 10.075 -8.851 1.00 94.69 108 GLN A O 1
ATOM 900 N N . ILE A 1 109 ? 1.699 10.372 -9.244 1.00 96.69 109 ILE A N 1
ATOM 901 C CA . ILE A 1 109 ? 1.326 8.982 -8.943 1.00 96.69 109 ILE A CA 1
ATOM 902 C C . ILE A 1 109 ? 2.020 8.017 -9.912 1.00 96.69 109 ILE A C 1
ATOM 904 O O . ILE A 1 109 ? 2.580 7.017 -9.470 1.00 96.69 109 ILE A O 1
ATOM 908 N N . LEU A 1 110 ? 2.050 8.320 -11.217 1.00 96.00 110 LEU A N 1
ATOM 909 C CA . LEU A 1 110 ? 2.775 7.504 -12.203 1.00 96.00 110 LEU A CA 1
ATOM 910 C C . LEU A 1 110 ? 4.286 7.457 -11.936 1.00 96.00 110 LEU A C 1
ATOM 912 O O . LEU A 1 110 ? 4.884 6.389 -12.044 1.00 96.00 110 LEU A O 1
ATOM 916 N N . ASP A 1 111 ? 4.896 8.586 -11.573 1.00 96.00 111 ASP A N 1
ATOM 917 C CA . ASP A 1 111 ? 6.320 8.673 -11.232 1.00 96.00 111 ASP A CA 1
ATOM 918 C C . ASP A 1 111 ? 6.648 7.770 -10.031 1.00 96.00 111 ASP A C 1
ATOM 920 O O . ASP A 1 111 ? 7.500 6.882 -10.115 1.00 96.00 111 ASP A O 1
ATOM 924 N N . GLN A 1 112 ? 5.880 7.894 -8.946 1.00 97.19 112 GLN A N 1
ATOM 925 C CA . GLN A 1 112 ? 6.050 7.075 -7.745 1.00 97.19 112 GLN A CA 1
ATOM 926 C C . GLN A 1 112 ? 5.748 5.589 -7.994 1.00 97.19 112 GLN A C 1
ATOM 928 O O . GLN A 1 112 ? 6.443 4.715 -7.469 1.00 97.19 112 GLN A O 1
ATOM 933 N N . MET A 1 113 ? 4.755 5.288 -8.832 1.00 97.38 113 MET A N 1
ATOM 934 C CA . MET A 1 113 ? 4.434 3.926 -9.248 1.00 97.38 113 MET A CA 1
ATOM 935 C C . MET A 1 113 ? 5.587 3.292 -10.030 1.00 97.38 113 MET A C 1
ATOM 937 O O . MET A 1 113 ? 5.971 2.162 -9.729 1.00 97.38 113 MET A O 1
ATOM 941 N N . LEU A 1 114 ? 6.172 4.009 -10.996 1.00 96.88 114 LEU A N 1
ATOM 942 C CA . LEU A 1 114 ? 7.327 3.524 -11.752 1.00 96.88 114 LEU A CA 1
ATOM 943 C C . LEU A 1 114 ? 8.526 3.287 -10.833 1.00 96.88 114 LEU A C 1
ATOM 945 O O . LEU A 1 114 ? 9.182 2.250 -10.934 1.00 96.88 114 LEU A O 1
ATOM 949 N N . HIS A 1 115 ? 8.784 4.215 -9.910 1.00 96.56 115 HIS A N 1
ATOM 950 C CA . HIS A 1 115 ? 9.846 4.057 -8.923 1.00 96.56 115 HIS A CA 1
ATOM 951 C C . HIS A 1 115 ? 9.626 2.798 -8.077 1.00 96.56 115 HIS A C 1
ATOM 953 O O . HIS A 1 115 ? 10.551 2.010 -7.902 1.00 96.56 115 HIS A O 1
ATOM 959 N N . SER A 1 116 ? 8.390 2.552 -7.637 1.00 96.44 116 SER A N 1
ATOM 960 C CA . SER A 1 116 ? 8.024 1.353 -6.880 1.00 96.44 116 SER A CA 1
ATOM 961 C C . SER A 1 116 ? 8.211 0.053 -7.662 1.00 96.44 116 SER A C 1
ATOM 963 O O . SER A 1 116 ? 8.744 -0.918 -7.123 1.00 96.44 116 SER A O 1
ATOM 965 N N . ILE A 1 117 ? 7.848 0.033 -8.948 1.00 95.94 117 ILE A N 1
ATOM 966 C CA . ILE A 1 117 ? 8.069 -1.120 -9.834 1.00 95.94 117 ILE A CA 1
ATOM 967 C C . ILE A 1 117 ? 9.566 -1.424 -9.946 1.00 95.94 117 ILE A C 1
ATOM 969 O O . ILE A 1 117 ? 9.988 -2.567 -9.756 1.00 95.94 117 ILE A O 1
ATOM 973 N N . LEU A 1 118 ? 10.374 -0.401 -10.229 1.00 95.12 118 LEU A N 1
ATOM 974 C CA . LEU A 1 118 ? 11.818 -0.543 -10.401 1.00 95.12 118 LEU A CA 1
ATOM 975 C C . LEU A 1 118 ? 12.509 -0.949 -9.096 1.00 95.12 118 LEU A C 1
ATOM 977 O O . LEU A 1 118 ? 13.341 -1.856 -9.097 1.00 95.12 118 LEU A O 1
ATOM 981 N N . PHE A 1 119 ? 12.130 -0.329 -7.978 1.00 94.19 119 PHE A N 1
ATOM 982 C CA . PHE A 1 119 ? 12.636 -0.665 -6.650 1.00 94.19 119 PHE A CA 1
ATOM 983 C C . PHE A 1 119 ? 12.318 -2.120 -6.298 1.00 94.19 119 PHE A C 1
ATOM 985 O O . PHE A 1 119 ? 13.226 -2.873 -5.948 1.00 94.19 119 PHE A O 1
ATOM 992 N N . SER A 1 120 ? 11.060 -2.541 -6.483 1.00 93.06 120 SER A N 1
ATOM 993 C CA . SER A 1 120 ? 10.620 -3.925 -6.262 1.00 93.06 120 SER A CA 1
ATOM 994 C C . SER A 1 120 ? 11.441 -4.898 -7.108 1.00 93.06 120 SER A C 1
ATOM 996 O O . SER A 1 120 ? 11.946 -5.895 -6.602 1.00 93.06 120 SER A O 1
ATOM 998 N N . GLY A 1 121 ? 11.676 -4.572 -8.382 1.00 92.06 121 GLY A N 1
ATOM 999 C CA . GLY A 1 121 ? 12.484 -5.407 -9.268 1.00 92.06 121 GLY A CA 1
ATOM 1000 C C . GLY A 1 121 ? 13.954 -5.484 -8.855 1.00 92.06 121 GLY A C 1
ATOM 1001 O O . GLY A 1 121 ? 14.589 -6.538 -8.976 1.00 92.06 121 GLY A O 1
ATOM 1002 N N . HIS A 1 122 ? 14.494 -4.392 -8.311 1.00 90.88 122 HIS A N 1
ATOM 1003 C CA . HIS A 1 122 ? 15.857 -4.335 -7.791 1.00 90.88 122 HIS A CA 1
ATOM 1004 C C . HIS A 1 122 ? 16.038 -5.178 -6.531 1.00 90.88 122 HIS A C 1
ATOM 1006 O O . HIS A 1 122 ? 17.065 -5.847 -6.397 1.00 90.88 122 HIS A O 1
ATOM 1012 N N . ILE A 1 123 ? 15.080 -5.158 -5.603 1.00 88.94 123 ILE A N 1
ATOM 1013 C CA . ILE A 1 123 ? 15.159 -5.966 -4.377 1.00 88.94 123 ILE A CA 1
ATOM 1014 C C . ILE A 1 123 ? 14.810 -7.440 -4.621 1.00 88.94 123 ILE A C 1
ATOM 1016 O O . ILE A 1 123 ? 15.391 -8.291 -3.952 1.00 88.94 123 ILE A O 1
ATOM 1020 N N . HIS A 1 124 ? 13.963 -7.730 -5.613 1.00 87.44 124 HIS A N 1
ATOM 1021 C CA . HIS A 1 124 ? 13.564 -9.084 -5.994 1.00 87.44 124 HIS A CA 1
ATOM 1022 C C . HIS A 1 124 ? 14.679 -9.849 -6.721 1.00 87.44 124 HIS A C 1
ATOM 1024 O O . HIS A 1 124 ? 15.091 -10.924 -6.293 1.00 87.44 124 HIS A O 1
ATOM 1030 N N . ALA A 1 125 ? 15.191 -9.297 -7.829 1.00 85.94 125 ALA A N 1
ATOM 1031 C CA . ALA A 1 125 ? 16.140 -10.006 -8.697 1.00 85.94 125 ALA A CA 1
ATOM 1032 C C . ALA A 1 125 ? 17.154 -9.096 -9.410 1.00 85.94 125 ALA A C 1
ATOM 1034 O O . ALA A 1 125 ? 17.761 -9.507 -10.397 1.00 85.94 125 ALA A O 1
ATOM 1035 N N . LYS A 1 126 ? 17.357 -7.860 -8.930 1.00 86.88 126 LYS A N 1
ATOM 1036 C CA . LYS A 1 126 ? 18.266 -6.882 -9.558 1.00 86.88 126 LYS A CA 1
ATOM 1037 C C . LYS A 1 126 ? 17.911 -6.585 -11.018 1.00 86.88 126 LYS A C 1
ATOM 1039 O O . LYS A 1 126 ? 18.801 -6.354 -11.836 1.00 86.88 126 LYS A O 1
ATOM 1044 N N . TYR A 1 127 ? 16.615 -6.569 -11.342 1.00 86.56 127 TYR A N 1
ATOM 1045 C CA . TYR A 1 127 ? 16.165 -6.235 -12.691 1.00 86.56 127 TYR A CA 1
ATOM 1046 C C . TYR A 1 127 ? 16.634 -4.824 -13.078 1.00 86.56 127 TYR A C 1
ATOM 1048 O O . TYR A 1 127 ? 16.348 -3.868 -12.352 1.00 86.56 127 TYR A O 1
ATOM 1056 N N . PRO A 1 128 ? 17.343 -4.660 -14.207 1.00 86.25 128 PRO A N 1
ATOM 1057 C CA . PRO A 1 128 ? 17.662 -3.336 -14.712 1.00 86.25 128 PRO A CA 1
ATOM 1058 C C . PRO A 1 128 ? 16.423 -2.721 -15.383 1.00 86.25 128 PRO A C 1
ATOM 1060 O O . PRO A 1 128 ? 15.581 -3.426 -15.935 1.00 86.25 128 PRO A O 1
ATOM 1063 N N . ALA A 1 129 ? 16.306 -1.392 -15.371 1.00 86.62 129 ALA A N 1
ATOM 1064 C CA . ALA A 1 129 ? 15.120 -0.701 -15.894 1.00 86.62 129 ALA A CA 1
ATOM 1065 C C . ALA A 1 129 ? 14.812 -1.036 -17.368 1.00 86.62 129 ALA A C 1
ATOM 1067 O O . ALA A 1 129 ? 13.653 -1.182 -17.747 1.00 86.62 129 ALA A O 1
ATOM 1068 N N . ASN A 1 130 ? 15.846 -1.214 -18.195 1.00 86.25 130 ASN A N 1
ATOM 1069 C CA . ASN A 1 130 ? 15.706 -1.527 -19.619 1.00 86.25 130 ASN A CA 1
ATOM 1070 C C . ASN A 1 130 ? 15.103 -2.911 -19.894 1.00 86.25 130 ASN A C 1
ATOM 1072 O O . ASN A 1 130 ? 14.598 -3.134 -20.984 1.00 86.25 130 ASN A O 1
ATOM 1076 N N . VAL A 1 131 ? 15.145 -3.827 -18.929 1.00 85.69 131 VAL A N 1
ATOM 1077 C CA . VAL A 1 131 ? 14.519 -5.148 -19.054 1.00 85.69 131 VAL A CA 1
ATOM 1078 C C . VAL A 1 131 ? 12.996 -5.067 -18.940 1.00 85.69 131 VAL A C 1
ATOM 1080 O O . VAL A 1 131 ? 12.305 -5.909 -19.491 1.00 85.69 131 VAL A O 1
ATOM 1083 N N . ILE A 1 132 ? 12.461 -4.079 -18.214 1.00 83.31 132 ILE A N 1
ATOM 1084 C CA . ILE A 1 132 ? 11.007 -3.901 -18.074 1.00 83.31 132 ILE A CA 1
ATOM 1085 C C . ILE A 1 132 ? 10.403 -3.335 -19.366 1.00 83.31 132 ILE A C 1
ATOM 1087 O O . ILE A 1 132 ? 9.247 -3.598 -19.694 1.00 83.31 132 ILE A O 1
ATOM 1091 N N . PHE A 1 133 ? 11.191 -2.566 -20.116 1.00 81.06 133 PHE A N 1
ATOM 1092 C CA . PHE A 1 133 ? 10.772 -1.913 -21.348 1.00 81.06 133 PHE A CA 1
ATOM 1093 C C . PHE A 1 133 ? 11.478 -2.552 -22.547 1.00 81.06 133 PHE A C 1
ATOM 1095 O O . PHE A 1 133 ? 12.486 -2.038 -23.025 1.00 81.06 133 PHE A O 1
ATOM 1102 N N . ASP A 1 134 ? 10.907 -3.644 -23.064 1.00 66.62 134 ASP A N 1
ATOM 1103 C CA . ASP A 1 134 ? 11.464 -4.437 -24.178 1.00 66.62 134 ASP A CA 1
ATOM 1104 C C . ASP A 1 134 ? 11.717 -3.634 -25.476 1.00 66.62 134 ASP A C 1
ATOM 1106 O O . ASP A 1 134 ? 12.454 -4.077 -26.358 1.00 66.62 134 ASP A O 1
ATOM 1110 N N . HIS A 1 135 ? 11.137 -2.436 -25.613 1.00 73.81 135 HIS A N 1
ATOM 1111 C CA . HIS A 1 135 ? 11.313 -1.565 -26.775 1.00 73.81 135 HIS A CA 1
ATOM 1112 C C . HIS A 1 135 ? 12.083 -0.286 -26.429 1.00 73.81 135 HIS A C 1
ATOM 1114 O O . HIS A 1 135 ? 11.629 0.522 -25.617 1.00 73.81 135 HIS A O 1
ATOM 1120 N N . PHE A 1 136 ? 13.194 -0.050 -27.138 1.00 77.12 136 PHE A N 1
ATOM 1121 C CA . PHE A 1 136 ? 14.066 1.120 -26.963 1.00 77.12 136 PHE A CA 1
ATOM 1122 C C . PHE A 1 136 ? 13.318 2.461 -27.038 1.00 77.12 136 PHE A C 1
ATOM 1124 O O . PHE A 1 136 ? 13.611 3.369 -26.268 1.00 77.12 136 PHE A O 1
ATOM 1131 N N . GLU A 1 137 ? 12.321 2.586 -27.918 1.00 81.94 137 GLU A N 1
ATOM 1132 C CA . GLU A 1 137 ? 11.512 3.808 -28.029 1.00 81.94 137 GLU A CA 1
ATOM 1133 C C . GLU A 1 137 ? 10.657 4.060 -26.779 1.00 81.94 137 GLU A C 1
ATOM 1135 O O . GLU A 1 137 ? 10.569 5.192 -26.305 1.00 81.94 137 GLU A O 1
ATOM 1140 N N . ILE A 1 138 ? 10.054 3.004 -26.218 1.00 80.50 138 ILE A N 1
ATOM 1141 C CA . ILE A 1 138 ? 9.248 3.094 -24.993 1.00 80.50 138 ILE A CA 1
ATOM 1142 C C . ILE A 1 138 ? 10.151 3.419 -23.806 1.00 80.50 138 ILE A C 1
ATOM 1144 O O . ILE A 1 138 ? 9.812 4.287 -23.002 1.00 80.50 138 ILE A O 1
ATOM 1148 N N . LEU A 1 139 ? 11.310 2.765 -23.717 1.00 84.50 139 LEU A N 1
ATOM 1149 C CA . LEU A 1 139 ? 12.305 3.064 -22.697 1.00 84.50 139 LEU A CA 1
ATOM 1150 C C . LEU A 1 139 ? 12.764 4.526 -22.787 1.00 84.50 139 LEU A C 1
ATOM 1152 O O . LEU A 1 139 ? 12.729 5.228 -21.784 1.00 84.50 139 LEU A O 1
ATOM 1156 N N . GLY A 1 140 ? 13.133 5.005 -23.979 1.00 86.44 140 GLY A N 1
ATOM 1157 C CA . GLY A 1 140 ? 13.604 6.376 -24.181 1.00 86.44 140 GLY A CA 1
ATOM 1158 C C . GLY A 1 140 ? 12.551 7.429 -23.831 1.00 86.44 140 GLY A C 1
ATOM 1159 O O . GLY A 1 140 ? 12.854 8.407 -23.144 1.00 86.44 140 GLY A O 1
ATOM 1160 N N . ALA A 1 141 ? 11.296 7.207 -24.231 1.00 86.56 141 ALA A N 1
ATOM 1161 C CA . ALA A 1 141 ? 10.185 8.076 -23.846 1.00 86.56 141 ALA A CA 1
ATOM 1162 C C . ALA A 1 141 ? 9.954 8.060 -22.325 1.00 86.56 141 ALA A C 1
ATOM 1164 O O . ALA A 1 141 ? 9.835 9.113 -21.706 1.00 86.56 141 ALA A O 1
ATOM 1165 N N . THR A 1 142 ? 9.985 6.877 -21.706 1.00 87.88 142 THR A N 1
ATOM 1166 C CA . THR A 1 142 ? 9.803 6.728 -20.253 1.00 87.88 142 THR A CA 1
ATOM 1167 C C . THR A 1 142 ? 10.925 7.413 -19.470 1.00 87.88 142 THR A C 1
ATOM 1169 O O . THR A 1 142 ? 10.648 8.110 -18.501 1.00 87.88 142 THR A O 1
ATOM 1172 N N . MET A 1 143 ? 12.179 7.284 -19.918 1.00 89.06 143 MET A N 1
ATOM 1173 C CA . MET A 1 143 ? 13.334 7.983 -19.338 1.00 89.06 143 MET A CA 1
ATOM 1174 C C . MET A 1 143 ? 13.228 9.500 -19.450 1.00 89.06 143 MET A C 1
ATOM 1176 O O . MET A 1 143 ? 13.653 10.213 -18.547 1.00 89.06 143 MET A O 1
ATOM 1180 N N . THR A 1 144 ? 12.653 9.989 -20.546 1.00 90.31 144 THR A N 1
ATOM 1181 C CA . THR A 1 144 ? 12.444 11.425 -20.755 1.00 90.31 144 THR A CA 1
ATOM 1182 C C . THR A 1 144 ? 11.340 11.964 -19.844 1.00 90.31 144 THR A C 1
ATOM 1184 O O . THR A 1 144 ? 11.492 13.027 -19.245 1.00 90.31 144 THR A O 1
ATOM 1187 N N . ASP A 1 145 ? 10.237 11.227 -19.711 1.00 88.00 145 ASP A N 1
ATOM 1188 C CA . ASP A 1 145 ? 9.056 11.684 -18.972 1.00 88.00 145 ASP A CA 1
ATOM 1189 C C . ASP A 1 145 ? 9.177 11.498 -17.449 1.00 88.00 145 ASP A C 1
ATOM 1191 O O . ASP A 1 145 ? 8.614 12.304 -16.689 1.00 88.00 145 ASP A O 1
ATOM 1195 N N . PHE A 1 146 ? 9.921 10.466 -17.029 1.00 93.00 146 PHE A N 1
ATOM 1196 C CA . PHE A 1 146 ? 10.105 10.006 -15.647 1.00 93.00 146 PHE A CA 1
ATOM 1197 C C . PHE A 1 146 ? 11.586 9.692 -15.336 1.00 93.00 146 PHE A C 1
ATOM 1199 O O . PHE A 1 146 ? 11.942 8.542 -15.052 1.00 93.00 146 PHE A O 1
ATOM 1206 N N . PRO A 1 147 ? 12.485 10.691 -15.372 1.00 94.12 147 PRO A N 1
ATOM 1207 C CA . PRO A 1 147 ? 13.912 10.465 -15.127 1.00 94.12 147 PRO A CA 1
ATOM 1208 C C . PRO A 1 147 ? 14.204 10.028 -13.681 1.00 94.12 147 PRO A C 1
ATOM 1210 O O . PRO A 1 147 ? 14.989 9.107 -13.451 1.00 94.12 147 PRO A O 1
ATOM 1213 N N . LYS A 1 148 ? 13.516 10.625 -12.696 1.00 94.38 148 LYS A N 1
ATOM 1214 C CA . LYS A 1 148 ? 13.775 10.397 -11.264 1.00 94.38 148 LYS A CA 1
ATOM 1215 C C . LYS A 1 148 ? 13.605 8.933 -10.837 1.00 94.38 148 LYS A C 1
ATOM 1217 O O . LYS A 1 148 ? 14.535 8.408 -10.224 1.00 94.38 148 LYS A O 1
ATOM 1222 N N . PRO A 1 149 ? 12.507 8.225 -11.180 1.00 94.81 149 PRO A N 1
ATOM 1223 C CA . PRO A 1 149 ? 12.365 6.803 -10.875 1.00 94.81 149 PRO A CA 1
ATOM 1224 C C . PRO A 1 149 ? 13.555 5.950 -11.309 1.00 94.81 149 PRO A C 1
ATOM 1226 O O . PRO A 1 149 ? 13.985 5.073 -10.562 1.00 94.81 149 PRO A O 1
ATOM 1229 N N . ILE A 1 150 ? 14.109 6.228 -12.489 1.00 91.88 150 ILE A N 1
ATOM 1230 C CA . ILE A 1 150 ? 15.194 5.452 -13.098 1.00 91.88 150 ILE A CA 1
ATOM 1231 C C . ILE A 1 150 ? 16.542 5.762 -12.447 1.00 91.88 150 ILE A C 1
ATOM 1233 O O . ILE A 1 150 ? 17.366 4.863 -12.287 1.00 91.88 150 ILE A O 1
ATOM 1237 N N . GLU A 1 151 ? 16.759 7.004 -12.028 1.00 91.50 151 GLU A N 1
ATOM 1238 C CA . GLU A 1 151 ? 17.962 7.407 -11.296 1.00 91.50 151 GLU A CA 1
ATOM 1239 C C . GLU A 1 151 ? 17.957 6.887 -9.850 1.00 91.50 151 GLU A C 1
ATOM 1241 O O . GLU A 1 151 ? 18.998 6.507 -9.314 1.00 91.50 151 GLU A O 1
ATOM 1246 N N . GLN A 1 152 ? 16.783 6.846 -9.214 1.00 92.75 152 GLN A N 1
ATOM 1247 C CA . GLN A 1 152 ? 16.674 6.707 -7.761 1.00 92.75 152 GLN A CA 1
ATOM 1248 C C . GLN A 1 152 ? 16.303 5.305 -7.271 1.00 92.75 152 GLN A C 1
ATOM 1250 O O . GLN A 1 152 ? 16.527 5.019 -6.100 1.00 92.75 152 GLN A O 1
ATOM 1255 N N . TYR A 1 153 ? 15.770 4.399 -8.102 1.00 92.50 153 TYR A N 1
ATOM 1256 C CA . TYR A 1 153 ? 15.253 3.095 -7.625 1.00 92.50 153 TYR A CA 1
ATOM 1257 C C . TYR A 1 153 ? 16.277 2.184 -6.931 1.00 92.50 153 TYR A C 1
ATOM 1259 O O . TYR A 1 153 ? 15.898 1.236 -6.246 1.00 92.50 153 TYR A O 1
ATOM 1267 N N . LYS A 1 154 ? 17.575 2.445 -7.119 1.00 91.12 154 LYS A N 1
ATOM 1268 C CA . LYS A 1 154 ? 18.659 1.707 -6.456 1.00 91.12 154 LYS A CA 1
ATOM 1269 C C . LYS A 1 154 ? 19.100 2.319 -5.132 1.00 91.12 154 LYS A C 1
ATOM 1271 O O . LYS A 1 154 ? 19.863 1.676 -4.423 1.00 91.12 154 LYS A O 1
ATOM 1276 N N . THR A 1 155 ? 18.685 3.547 -4.836 1.00 88.94 155 THR A N 1
ATOM 1277 C CA . THR A 1 155 ? 19.175 4.349 -3.704 1.00 88.94 155 THR A CA 1
ATOM 1278 C C . THR A 1 155 ? 18.050 4.824 -2.788 1.00 88.94 155 THR A C 1
ATOM 1280 O O . THR A 1 155 ? 18.258 5.002 -1.595 1.00 88.94 155 THR A O 1
ATOM 1283 N N . HIS A 1 156 ? 16.838 4.988 -3.306 1.00 91.44 156 HIS A N 1
ATOM 1284 C CA . HIS A 1 156 ? 15.688 5.463 -2.548 1.00 91.44 156 HIS A CA 1
ATOM 1285 C C . HIS A 1 156 ? 14.683 4.334 -2.351 1.00 91.44 156 HIS A C 1
ATOM 1287 O O . HIS A 1 156 ? 14.468 3.518 -3.250 1.00 91.44 156 HIS A O 1
ATOM 1293 N N . VAL A 1 157 ? 14.084 4.285 -1.162 1.00 92.31 157 VAL A N 1
ATOM 1294 C CA . VAL A 1 157 ? 13.024 3.320 -0.860 1.00 92.31 157 VAL A CA 1
ATOM 1295 C C . VAL A 1 157 ? 11.702 3.752 -1.482 1.00 92.31 157 VAL A C 1
ATOM 1297 O O . VAL A 1 157 ? 11.300 4.913 -1.383 1.00 92.31 157 VAL A O 1
ATOM 1300 N N . ALA A 1 158 ? 10.990 2.801 -2.083 1.00 94.56 158 ALA A N 1
ATOM 1301 C CA . ALA A 1 158 ? 9.641 3.051 -2.564 1.00 94.56 158 ALA A CA 1
ATOM 1302 C C . ALA A 1 158 ? 8.658 3.153 -1.394 1.00 94.56 158 ALA A C 1
ATOM 1304 O O . ALA A 1 158 ? 8.645 2.294 -0.520 1.00 94.56 158 ALA A O 1
ATOM 1305 N N . LEU A 1 159 ? 7.795 4.173 -1.413 1.00 94.69 159 LEU A N 1
ATOM 1306 C CA . LEU A 1 159 ? 6.842 4.431 -0.328 1.00 94.69 159 LEU A CA 1
ATOM 1307 C C . LEU A 1 159 ? 5.721 3.389 -0.240 1.00 94.69 159 LEU A C 1
ATOM 1309 O O . LEU A 1 159 ? 5.323 2.995 0.849 1.00 94.69 159 LEU A O 1
ATOM 1313 N N . ARG A 1 160 ? 5.191 2.951 -1.383 1.00 95.81 160 ARG A N 1
ATOM 1314 C CA . ARG A 1 160 ? 4.063 2.010 -1.468 1.00 95.81 160 ARG A CA 1
ATOM 1315 C C . ARG A 1 160 ? 4.313 0.974 -2.545 1.00 95.81 160 ARG A C 1
ATOM 1317 O O . ARG A 1 160 ? 5.211 1.143 -3.369 1.00 95.81 160 ARG A O 1
ATOM 1324 N N . THR A 1 161 ? 3.515 -0.089 -2.551 1.00 96.00 161 THR A N 1
ATOM 1325 C CA . THR A 1 161 ? 3.568 -1.105 -3.610 1.00 96.00 161 THR A CA 1
ATOM 1326 C C . THR A 1 161 ? 3.058 -0.540 -4.942 1.00 96.00 161 THR A C 1
ATOM 1328 O O . THR A 1 161 ? 2.261 0.405 -4.936 1.00 96.00 161 THR A O 1
ATOM 1331 N N . PRO A 1 162 ? 3.448 -1.117 -6.096 1.00 96.38 162 PRO A N 1
ATOM 1332 C CA . PRO A 1 162 ? 2.938 -0.663 -7.389 1.00 96.38 162 PRO A CA 1
ATOM 1333 C C . PRO A 1 162 ? 1.413 -0.719 -7.488 1.00 96.38 162 PRO A C 1
ATOM 1335 O O . PRO A 1 162 ? 0.796 0.174 -8.067 1.00 96.38 162 PRO A O 1
ATOM 1338 N N . PHE A 1 163 ? 0.796 -1.744 -6.892 1.00 96.31 163 PHE A N 1
ATOM 1339 C CA . PHE A 1 163 ? -0.652 -1.900 -6.915 1.00 96.31 163 PHE A CA 1
ATOM 1340 C C . PHE A 1 163 ? -1.374 -0.856 -6.057 1.00 96.31 163 PHE A C 1
ATOM 1342 O O . PHE A 1 163 ? -2.413 -0.359 -6.478 1.00 96.31 163 PHE A O 1
ATOM 1349 N N . SER A 1 164 ? -0.821 -0.461 -4.905 1.00 97.44 164 SER A N 1
ATOM 1350 C CA . SER A 1 164 ? -1.388 0.624 -4.088 1.00 97.44 164 SER A CA 1
ATOM 1351 C C . SER A 1 164 ? -1.443 1.952 -4.863 1.00 97.44 164 SER A C 1
ATOM 1353 O O . SER A 1 164 ? -2.459 2.644 -4.827 1.00 97.44 164 SER A O 1
ATOM 1355 N N . PHE A 1 165 ? -0.400 2.287 -5.637 1.00 97.94 165 PHE A N 1
ATOM 1356 C CA . PHE A 1 165 ? -0.426 3.466 -6.518 1.00 97.94 165 PHE A CA 1
ATOM 1357 C C . PHE A 1 165 ? -1.443 3.332 -7.654 1.00 97.94 165 PHE A C 1
ATOM 1359 O O . PHE A 1 165 ? -2.144 4.292 -7.969 1.00 97.94 165 PHE A O 1
ATOM 1366 N N . LEU A 1 166 ? -1.555 2.145 -8.262 1.00 97.06 166 LEU A N 1
ATOM 1367 C CA . LEU A 1 166 ? -2.580 1.894 -9.274 1.00 97.06 166 LEU A CA 1
ATOM 1368 C C . LEU A 1 166 ? -3.992 2.062 -8.699 1.00 97.06 166 LEU A C 1
ATOM 1370 O O . LEU A 1 166 ? -4.854 2.633 -9.362 1.00 97.06 166 LEU A O 1
ATOM 1374 N N . LEU A 1 167 ? -4.236 1.554 -7.492 1.00 97.62 167 LEU A N 1
ATOM 1375 C CA . LEU A 1 167 ? -5.531 1.643 -6.831 1.00 97.62 167 LEU A CA 1
ATOM 1376 C C . LEU A 1 167 ? -5.923 3.105 -6.603 1.00 97.62 167 LEU A C 1
ATOM 1378 O O . LEU A 1 167 ? -7.023 3.491 -6.987 1.00 97.62 167 LEU A O 1
ATOM 1382 N N . GLU A 1 168 ? -5.005 3.929 -6.091 1.00 97.38 168 GLU A N 1
ATOM 1383 C CA . GLU A 1 168 ? -5.219 5.376 -5.964 1.00 97.38 168 GLU A CA 1
ATOM 1384 C C . GLU A 1 168 ? -5.484 6.046 -7.318 1.00 97.38 168 GLU A C 1
ATOM 1386 O O . GLU A 1 168 ? -6.374 6.885 -7.454 1.00 97.38 168 GLU A O 1
ATOM 1391 N N . LEU A 1 169 ? -4.726 5.670 -8.347 1.00 96.50 169 LEU A N 1
ATOM 1392 C CA . LEU A 1 169 ? -4.912 6.213 -9.685 1.00 96.50 169 LEU A CA 1
ATOM 1393 C C . LEU A 1 169 ? -6.316 5.904 -10.224 1.00 96.50 169 LEU A C 1
ATOM 1395 O O . LEU A 1 169 ? -6.983 6.785 -10.765 1.00 96.50 169 LEU A O 1
ATOM 1399 N N . VAL A 1 170 ? -6.778 4.662 -10.062 1.00 96.38 170 VAL A N 1
ATOM 1400 C CA . VAL A 1 170 ? -8.113 4.225 -10.485 1.00 96.38 170 VAL A CA 1
ATOM 1401 C C . VAL A 1 170 ? -9.198 4.965 -9.701 1.00 96.38 170 VAL A C 1
ATOM 1403 O O . VAL A 1 170 ? -10.148 5.447 -10.315 1.00 96.38 170 VAL A O 1
ATOM 1406 N N . THR A 1 171 ? -9.072 5.105 -8.381 1.00 96.00 171 THR A N 1
ATOM 1407 C CA . THR A 1 171 ? -10.088 5.800 -7.573 1.00 96.00 171 THR A CA 1
ATOM 1408 C C . THR A 1 171 ? -10.158 7.291 -7.900 1.00 96.00 171 THR A C 1
ATOM 1410 O O . THR A 1 171 ? -11.260 7.825 -8.014 1.00 96.00 171 THR A O 1
ATOM 1413 N N . LYS A 1 172 ? -9.025 7.961 -8.158 1.00 94.00 172 LYS A N 1
ATOM 1414 C CA . LYS A 1 172 ? -9.015 9.367 -8.602 1.00 94.00 172 LYS A CA 1
ATOM 1415 C C . LYS A 1 172 ? -9.644 9.553 -9.983 1.00 94.00 172 LYS A C 1
ATOM 1417 O O . LYS A 1 172 ? -10.427 10.474 -10.176 1.00 94.00 172 LYS A O 1
ATOM 1422 N N . CYS A 1 173 ? -9.335 8.674 -10.934 1.00 93.06 173 CYS A N 1
ATOM 1423 C CA . CYS A 1 173 ? -9.827 8.794 -12.309 1.00 93.06 173 CYS A CA 1
ATOM 1424 C C . CYS A 1 173 ? -11.303 8.411 -12.489 1.00 93.06 173 CYS A C 1
ATOM 1426 O O . CYS A 1 173 ? -11.971 8.941 -13.374 1.00 93.06 173 CYS A O 1
ATOM 1428 N N . TYR A 1 174 ? -11.809 7.460 -11.701 1.00 93.19 174 TYR A N 1
ATOM 1429 C CA . TYR A 1 174 ? -13.155 6.899 -11.882 1.00 93.19 174 TYR A CA 1
ATOM 1430 C C . TYR A 1 174 ? -14.128 7.234 -10.744 1.00 93.19 174 TYR A C 1
ATOM 1432 O O . TYR A 1 174 ? -15.291 6.824 -10.789 1.00 93.19 174 TYR A O 1
ATOM 1440 N N . GLY A 1 175 ? -13.666 8.016 -9.768 1.00 92.44 175 GLY A N 1
ATOM 1441 C CA . GLY A 1 175 ? -14.420 8.429 -8.595 1.00 92.44 175 GLY A CA 1
ATOM 1442 C C . GLY A 1 175 ? -14.269 7.437 -7.447 1.00 92.44 175 GLY A C 1
ATOM 1443 O O . GLY A 1 175 ? -14.564 6.250 -7.586 1.00 92.44 175 GLY A O 1
ATOM 1444 N N . GLN A 1 176 ? -13.857 7.950 -6.289 1.00 93.38 176 GLN A N 1
ATOM 1445 C CA . GLN A 1 176 ? -13.629 7.168 -5.076 1.00 93.38 176 GLN A CA 1
ATOM 1446 C C . GLN A 1 176 ? -14.894 6.395 -4.671 1.00 93.38 176 GLN A C 1
ATOM 1448 O O . GLN A 1 176 ? -14.866 5.173 -4.576 1.00 93.38 176 GLN A O 1
ATOM 1453 N N . ASN A 1 177 ? -16.050 7.059 -4.624 1.00 95.25 177 ASN A N 1
ATOM 1454 C CA . ASN A 1 177 ? -17.320 6.447 -4.206 1.00 95.25 177 ASN A CA 1
ATOM 1455 C C . ASN A 1 177 ? -17.995 5.567 -5.279 1.00 95.25 177 ASN A C 1
ATOM 1457 O O . ASN A 1 177 ? -19.127 5.126 -5.101 1.00 95.25 177 ASN A O 1
ATOM 1461 N N . ASN A 1 178 ? -17.321 5.283 -6.399 1.00 95.06 178 ASN A N 1
ATOM 1462 C CA . ASN A 1 178 ? -17.850 4.451 -7.478 1.00 95.06 178 ASN A CA 1
ATOM 1463 C C . ASN A 1 178 ? -17.281 3.023 -7.425 1.00 95.06 178 ASN A C 1
ATOM 1465 O O . ASN A 1 178 ? -16.590 2.575 -8.346 1.00 95.06 178 ASN A O 1
ATOM 1469 N N . GLU A 1 179 ? -17.602 2.296 -6.347 1.00 95.31 179 GLU A N 1
ATOM 1470 C CA . GLU A 1 179 ? -17.100 0.938 -6.068 1.00 95.31 179 GLU A CA 1
ATOM 1471 C C . GLU A 1 179 ? -17.233 0.007 -7.284 1.00 95.31 179 GLU A C 1
ATOM 1473 O O . GLU A 1 179 ? -16.279 -0.676 -7.660 1.00 95.31 179 GLU A O 1
ATOM 1478 N N . SER A 1 180 ? -18.398 0.008 -7.942 1.00 95.38 180 SER A N 1
ATOM 1479 C CA . SER A 1 180 ? -18.663 -0.866 -9.092 1.00 95.38 180 SER A CA 1
ATOM 1480 C C . SER A 1 180 ? -17.714 -0.606 -10.270 1.00 95.38 180 SER A C 1
ATOM 1482 O O . SER A 1 180 ? -17.203 -1.548 -10.886 1.00 95.38 180 SER A O 1
ATOM 1484 N N . THR A 1 181 ? -17.422 0.665 -10.563 1.00 95.88 181 THR A N 1
ATOM 1485 C CA . THR A 1 181 ? -16.528 1.047 -11.662 1.00 95.88 181 THR A CA 1
ATOM 1486 C C . THR A 1 181 ? -15.077 0.769 -11.304 1.00 95.88 181 THR A C 1
ATOM 1488 O O . THR A 1 181 ? -14.353 0.212 -12.132 1.00 95.88 181 THR A O 1
ATOM 1491 N N . VAL A 1 182 ? -14.665 1.082 -10.070 1.00 96.44 182 VAL A N 1
ATOM 1492 C CA . VAL A 1 182 ? -13.319 0.784 -9.560 1.00 96.44 182 VAL A CA 1
ATOM 1493 C C . VAL A 1 182 ? -13.050 -0.720 -9.642 1.00 96.44 182 VAL A C 1
ATOM 1495 O O . VAL A 1 182 ? -12.098 -1.135 -10.305 1.00 96.44 182 VAL A O 1
ATOM 1498 N N . LYS A 1 183 ? -13.941 -1.555 -9.090 1.00 95.69 183 LYS A N 1
ATOM 1499 C CA . LYS A 1 183 ? -13.840 -3.023 -9.156 1.00 95.69 183 LYS A CA 1
ATOM 1500 C C . LYS A 1 183 ? -13.749 -3.535 -10.593 1.00 95.69 183 LYS A C 1
ATOM 1502 O O . LYS A 1 183 ? -12.870 -4.337 -10.910 1.00 95.69 183 LYS A O 1
ATOM 1507 N N . LYS A 1 184 ? -14.604 -3.038 -11.494 1.00 94.81 184 LYS A N 1
ATOM 1508 C CA . LYS A 1 184 ? -14.590 -3.428 -12.914 1.00 94.81 184 LYS A CA 1
ATOM 1509 C C . LYS A 1 184 ? -13.265 -3.079 -13.597 1.00 94.81 184 LYS A C 1
ATOM 1511 O O . LYS A 1 184 ? -12.735 -3.891 -14.355 1.00 94.81 184 LYS A O 1
ATOM 1516 N N . LYS A 1 185 ? -12.720 -1.886 -13.340 1.00 94.81 185 LYS A N 1
ATOM 1517 C CA . LYS A 1 185 ? -11.444 -1.442 -13.919 1.00 94.81 185 LYS A CA 1
ATOM 1518 C C . LYS A 1 185 ? -10.274 -2.268 -13.389 1.00 94.81 185 LYS A C 1
ATOM 1520 O O . LYS A 1 185 ? -9.469 -2.728 -14.195 1.00 94.81 185 LYS A O 1
ATOM 1525 N N . LEU A 1 186 ? -10.222 -2.530 -12.083 1.00 93.62 186 LEU A N 1
ATOM 1526 C CA . LEU A 1 186 ? -9.187 -3.375 -11.479 1.00 93.62 186 LEU A CA 1
ATOM 1527 C C . LEU A 1 186 ? -9.250 -4.819 -12.002 1.00 93.62 186 LEU A C 1
ATOM 1529 O O . LEU A 1 186 ? -8.220 -5.372 -12.378 1.00 93.62 186 LEU A O 1
ATOM 1533 N N . SER A 1 187 ? -10.449 -5.402 -12.113 1.00 90.94 187 SER A N 1
ATOM 1534 C CA . SER A 1 187 ? -10.646 -6.747 -12.676 1.00 90.94 187 SER A CA 1
ATOM 1535 C C . SER A 1 187 ? -10.141 -6.848 -14.121 1.00 90.94 187 SER A C 1
ATOM 1537 O O . SER A 1 187 ? -9.420 -7.782 -14.471 1.00 90.94 187 SER A O 1
ATOM 1539 N N . HIS A 1 188 ? -10.434 -5.847 -14.956 1.00 90.06 188 HIS A N 1
ATOM 1540 C CA . HIS A 1 188 ? -9.944 -5.806 -16.335 1.00 90.06 188 HIS A CA 1
ATOM 1541 C C . HIS A 1 188 ? -8.411 -5.689 -16.422 1.00 90.06 188 HIS A C 1
ATOM 1543 O O . HIS A 1 188 ? -7.791 -6.276 -17.309 1.00 90.06 188 HIS A O 1
ATOM 1549 N N . ILE A 1 189 ? -7.776 -4.952 -15.504 1.00 88.56 189 ILE A N 1
ATOM 1550 C CA . ILE A 1 189 ? -6.309 -4.871 -15.436 1.00 88.56 189 ILE A CA 1
ATOM 1551 C C . ILE A 1 189 ? -5.724 -6.219 -15.013 1.00 88.56 189 ILE A C 1
ATOM 1553 O O . ILE A 1 189 ? -4.802 -6.694 -15.671 1.00 88.56 189 ILE A O 1
ATOM 1557 N N . LEU A 1 190 ? -6.296 -6.869 -13.992 1.00 85.94 190 LEU A N 1
ATOM 1558 C CA . LEU A 1 190 ? -5.873 -8.199 -13.550 1.00 85.94 190 LEU A CA 1
ATOM 1559 C C . LEU A 1 190 ? -5.910 -9.207 -14.705 1.00 85.94 190 LEU A C 1
ATOM 1561 O O . LEU A 1 190 ? -4.932 -9.914 -14.919 1.00 85.94 190 LEU A O 1
ATOM 1565 N N . GLN A 1 191 ? -6.988 -9.224 -15.496 1.00 84.88 191 GLN A N 1
ATOM 1566 C CA . GLN A 1 191 ? -7.106 -10.091 -16.677 1.00 84.88 191 GLN A CA 1
ATOM 1567 C C . GLN A 1 191 ? -5.974 -9.877 -17.693 1.00 84.88 191 GLN A C 1
ATOM 1569 O O . GLN A 1 191 ? -5.565 -10.826 -18.352 1.00 84.88 191 GLN A O 1
ATOM 1574 N N . CYS A 1 192 ? -5.437 -8.657 -17.804 1.00 83.62 192 CYS A N 1
ATOM 1575 C CA . CYS A 1 192 ? -4.300 -8.368 -18.680 1.00 83.62 192 CYS A CA 1
ATOM 1576 C C . CYS A 1 192 ? -2.958 -8.859 -18.109 1.00 83.62 192 CYS A C 1
ATOM 1578 O O . CYS A 1 192 ? -2.028 -9.064 -18.883 1.00 83.62 192 CYS A O 1
ATOM 1580 N N . CYS A 1 193 ? -2.849 -9.017 -16.787 1.00 79.69 193 CYS A N 1
ATOM 1581 C CA . CYS A 1 193 ? -1.654 -9.530 -16.107 1.00 79.69 193 CYS A CA 1
ATOM 1582 C C . CYS A 1 193 ? -1.658 -11.063 -15.976 1.00 79.69 193 CYS A C 1
ATOM 1584 O O . CYS A 1 193 ? -0.622 -11.658 -15.677 1.00 79.69 193 CYS A O 1
ATOM 1586 N N . LYS A 1 194 ? -2.803 -11.729 -16.195 1.00 71.31 194 LYS A N 1
ATOM 1587 C CA . LYS A 1 194 ? -2.893 -13.190 -16.129 1.00 71.31 194 LYS A CA 1
ATOM 1588 C C . LYS A 1 194 ? -2.177 -13.847 -17.314 1.00 71.31 194 LYS A C 1
ATOM 1590 O O . LYS A 1 194 ? -2.774 -14.094 -18.359 1.00 71.31 194 LYS A O 1
ATOM 1595 N N . LYS A 1 195 ? -0.899 -14.193 -17.136 1.00 60.50 195 LYS A N 1
ATOM 1596 C CA . LYS A 1 195 ? -0.298 -15.332 -17.852 1.00 60.50 195 LYS A CA 1
ATOM 1597 C C . LYS A 1 195 ? -0.800 -16.629 -17.212 1.00 60.50 195 LYS A C 1
ATOM 1599 O O . LYS A 1 195 ? -1.315 -16.603 -16.103 1.00 60.50 195 LYS A O 1
ATOM 1604 N N . SER A 1 196 ? -0.696 -17.751 -17.916 1.00 51.00 196 SER A N 1
ATOM 1605 C CA . SER A 1 196 ? -1.235 -19.082 -17.570 1.00 51.00 196 SER A CA 1
ATOM 1606 C C . SER A 1 196 ? -0.702 -19.730 -16.269 1.00 51.00 196 SER A C 1
ATOM 1608 O O . SER A 1 196 ? -0.708 -20.951 -16.158 1.00 51.00 196 SER A O 1
ATOM 1610 N N . SER A 1 197 ? -0.195 -18.944 -15.319 1.00 58.84 197 SER A N 1
ATOM 1611 C CA . SER A 1 197 ? 0.326 -19.348 -14.012 1.00 58.84 197 SER A CA 1
ATOM 1612 C C . SER A 1 197 ? -0.381 -18.591 -12.887 1.00 58.84 197 SER A C 1
ATOM 1614 O O . SER A 1 197 ? -0.792 -17.449 -13.088 1.00 58.84 197 SER A O 1
ATOM 1616 N N . ASP A 1 198 ? -0.416 -19.189 -11.697 1.00 63.34 198 ASP A N 1
ATOM 1617 C CA . ASP A 1 198 ? -1.067 -18.637 -10.497 1.00 63.34 198 ASP A CA 1
ATOM 1618 C C . ASP A 1 198 ? -0.236 -17.558 -9.766 1.00 63.34 198 ASP A C 1
ATOM 1620 O O . ASP A 1 198 ? -0.676 -17.006 -8.761 1.00 63.34 198 ASP A O 1
ATOM 1624 N N . ASP A 1 199 ? 0.966 -17.241 -10.261 1.00 72.06 199 ASP A N 1
ATOM 1625 C CA . ASP A 1 199 ? 1.847 -16.216 -9.690 1.00 72.06 199 ASP A CA 1
ATOM 1626 C C . ASP A 1 199 ? 1.705 -14.867 -10.420 1.00 72.06 199 ASP A C 1
ATOM 1628 O O . ASP A 1 199 ? 2.042 -14.745 -11.606 1.00 72.06 199 ASP A O 1
ATOM 1632 N N . TYR A 1 200 ? 1.228 -13.850 -9.693 1.00 80.38 200 TYR A N 1
ATOM 1633 C CA . TYR A 1 200 ? 0.998 -12.488 -10.186 1.00 80.38 200 TYR A CA 1
ATOM 1634 C C . TYR A 1 200 ? 1.828 -11.458 -9.402 1.00 80.38 200 TYR A C 1
ATOM 1636 O O . TYR A 1 200 ? 1.268 -10.657 -8.646 1.00 80.38 200 TYR A O 1
ATOM 1644 N N . PRO A 1 201 ? 3.161 -11.415 -9.590 1.00 87.75 201 PRO A N 1
ATOM 1645 C CA . PRO A 1 201 ? 4.002 -10.427 -8.923 1.00 87.75 201 PRO A CA 1
ATOM 1646 C C . PRO A 1 201 ? 3.510 -9.008 -9.218 1.00 87.75 201 PRO A C 1
ATOM 1648 O O . PRO A 1 201 ? 3.050 -8.726 -10.330 1.00 87.75 201 PRO A O 1
ATOM 1651 N N . LEU A 1 202 ? 3.647 -8.120 -8.227 1.00 90.94 202 LEU A N 1
ATOM 1652 C CA . LEU A 1 202 ? 3.204 -6.718 -8.243 1.00 90.94 202 LEU A CA 1
ATOM 1653 C C . LEU A 1 202 ? 1.686 -6.496 -8.240 1.00 90.94 202 LEU A C 1
ATOM 1655 O O . LEU A 1 202 ? 1.264 -5.340 -8.216 1.00 90.94 202 LEU A O 1
ATOM 1659 N N . ILE A 1 203 ? 0.869 -7.553 -8.272 1.00 89.56 203 ILE A N 1
ATOM 1660 C CA . ILE A 1 203 ? -0.592 -7.453 -8.279 1.00 89.56 203 ILE A CA 1
ATOM 1661 C C . ILE A 1 203 ? -1.149 -7.916 -6.942 1.00 89.56 203 ILE A C 1
ATOM 1663 O O . ILE A 1 203 ? -0.807 -8.989 -6.448 1.00 89.56 203 ILE A O 1
ATOM 1667 N N . SER A 1 204 ? -2.027 -7.106 -6.359 1.00 90.06 204 SER A N 1
ATOM 1668 C CA . SER A 1 204 ? -2.652 -7.454 -5.091 1.00 90.06 204 SER A CA 1
ATOM 1669 C C . SER A 1 204 ? -3.681 -8.550 -5.290 1.00 90.06 204 SER A C 1
ATOM 1671 O O . SER A 1 204 ? -4.423 -8.550 -6.272 1.00 90.06 204 SER A O 1
ATOM 1673 N N . THR A 1 205 ? -3.744 -9.484 -4.348 1.00 89.62 205 THR A N 1
ATOM 1674 C CA . THR A 1 205 ? -4.752 -10.548 -4.348 1.00 89.62 205 THR A CA 1
ATOM 1675 C C . THR A 1 205 ? -6.023 -10.124 -3.626 1.00 89.62 205 THR A C 1
ATOM 1677 O O . THR A 1 205 ? -7.068 -10.739 -3.836 1.00 89.62 205 THR A O 1
ATOM 1680 N N . VAL A 1 206 ? -5.966 -9.076 -2.797 1.00 94.69 206 VAL A N 1
ATOM 1681 C CA . VAL A 1 206 ? -7.090 -8.600 -1.987 1.00 94.69 206 VAL A CA 1
ATOM 1682 C C . VAL A 1 206 ? -7.121 -7.076 -1.972 1.00 94.69 206 VAL A C 1
ATOM 1684 O O . VAL A 1 206 ? -6.108 -6.428 -1.727 1.00 94.69 206 VAL A O 1
ATOM 1687 N N . ILE A 1 207 ? -8.307 -6.500 -2.150 1.00 97.69 207 ILE A N 1
ATOM 1688 C CA . ILE A 1 207 ? -8.570 -5.095 -1.817 1.00 97.69 207 ILE A CA 1
ATOM 1689 C C . ILE A 1 207 ? -9.514 -5.015 -0.623 1.00 97.69 207 ILE A C 1
ATOM 1691 O O . ILE A 1 207 ? -10.338 -5.904 -0.419 1.00 97.69 207 ILE A O 1
ATOM 1695 N N . CYS A 1 208 ? -9.417 -3.941 0.148 1.00 98.44 208 CYS A N 1
ATOM 1696 C CA . CYS A 1 208 ? -10.373 -3.601 1.189 1.00 98.44 208 CYS A CA 1
ATOM 1697 C C . CYS A 1 208 ? -10.978 -2.234 0.894 1.00 98.44 208 CYS A C 1
ATOM 1699 O O . CYS A 1 208 ? -10.298 -1.341 0.387 1.00 98.44 208 CYS A O 1
ATOM 1701 N N . ILE A 1 209 ? -12.261 -2.103 1.206 1.00 98.44 209 ILE A N 1
ATOM 1702 C CA . ILE A 1 209 ? -13.021 -0.865 1.137 1.00 98.44 209 ILE A CA 1
ATOM 1703 C C . ILE A 1 209 ? -13.559 -0.615 2.537 1.00 98.44 209 ILE A C 1
ATOM 1705 O O . ILE A 1 209 ? -14.389 -1.390 3.018 1.00 98.44 209 ILE A O 1
ATOM 1709 N N . CYS A 1 210 ? -13.079 0.439 3.188 1.00 98.38 210 CYS A N 1
ATOM 1710 C CA . CYS A 1 210 ? -13.734 0.970 4.372 1.00 98.38 210 CYS A CA 1
ATOM 1711 C C . CYS A 1 210 ? -14.717 2.067 3.956 1.00 98.38 210 CYS A C 1
ATOM 1713 O O . CYS A 1 210 ? -14.421 2.862 3.068 1.00 98.38 210 CYS A O 1
ATOM 1715 N N . GLU A 1 211 ? -15.897 2.091 4.558 1.00 97.44 211 GLU A N 1
ATOM 1716 C CA . GLU A 1 211 ? -16.987 2.991 4.197 1.00 97.44 211 GLU A CA 1
ATOM 1717 C C . GLU A 1 211 ? -17.581 3.634 5.446 1.00 97.44 211 GLU A C 1
ATOM 1719 O O . GLU A 1 211 ? -17.837 2.949 6.440 1.00 97.44 211 GLU A O 1
ATOM 1724 N N . ILE A 1 212 ? -17.810 4.943 5.360 1.00 96.75 212 ILE A N 1
ATOM 1725 C CA . ILE A 1 212 ? -18.465 5.765 6.375 1.00 96.75 212 ILE A CA 1
ATOM 1726 C C . ILE A 1 212 ? -19.302 6.832 5.671 1.00 96.75 212 ILE A C 1
ATOM 1728 O O . ILE A 1 212 ? -18.811 7.521 4.782 1.00 96.75 212 ILE A O 1
ATOM 1732 N N . SER A 1 213 ? -20.579 6.965 6.035 1.00 92.50 213 SER A N 1
ATOM 1733 C CA . SER A 1 213 ? -21.466 8.029 5.526 1.00 92.50 213 SER A CA 1
ATOM 1734 C C . SER A 1 213 ? -21.489 8.186 3.989 1.00 92.50 213 SER A C 1
ATOM 1736 O O . SER A 1 213 ? -21.670 9.286 3.473 1.00 92.50 213 SER A O 1
ATOM 1738 N N . GLY A 1 214 ? -21.303 7.090 3.240 1.00 90.50 214 GLY A N 1
ATOM 1739 C CA . GLY A 1 214 ? -21.243 7.087 1.770 1.00 90.50 214 GLY A CA 1
ATOM 1740 C C . GLY A 1 214 ? -19.881 7.453 1.157 1.00 90.50 214 GLY A C 1
ATOM 1741 O O . GLY A 1 214 ? -19.723 7.354 -0.062 1.00 90.50 214 GLY A O 1
ATOM 1742 N N . SER A 1 215 ? -18.895 7.830 1.974 1.00 95.81 215 SER A N 1
ATOM 1743 C CA . SER A 1 215 ? -17.488 7.961 1.587 1.00 95.81 215 SER A CA 1
ATOM 1744 C C . SER A 1 215 ? -16.788 6.609 1.671 1.00 95.81 215 SER A C 1
ATOM 1746 O O . SER A 1 215 ? -17.004 5.841 2.607 1.00 95.81 215 SER A O 1
ATOM 1748 N N . THR A 1 216 ? -15.925 6.319 0.700 1.00 97.56 216 THR A N 1
ATOM 1749 C CA . THR A 1 216 ? -15.207 5.039 0.600 1.00 97.56 216 THR A CA 1
ATOM 1750 C C . THR A 1 216 ? -13.698 5.239 0.607 1.00 97.56 216 THR A C 1
ATOM 1752 O O . THR A 1 216 ? -13.184 6.173 0.004 1.00 97.56 216 THR A O 1
ATOM 1755 N N . TYR A 1 217 ? -12.971 4.335 1.253 1.00 98.38 217 TYR A N 1
ATOM 1756 C CA . TYR A 1 217 ? -11.524 4.386 1.430 1.00 98.38 217 TYR A CA 1
ATOM 1757 C C . TYR A 1 217 ? -10.923 3.040 1.073 1.00 98.38 217 TYR A C 1
ATOM 1759 O O . TYR A 1 217 ? -11.262 2.012 1.659 1.00 98.38 217 TYR A O 1
ATOM 1767 N N . TYR A 1 218 ? -10.036 3.043 0.085 1.00 98.44 218 TYR A N 1
ATOM 1768 C CA . TYR A 1 218 ? -9.499 1.820 -0.493 1.00 98.44 218 TYR A CA 1
ATOM 1769 C C . TYR A 1 218 ? -8.126 1.501 0.084 1.00 98.44 218 TYR A C 1
ATOM 1771 O O . TYR A 1 218 ? -7.327 2.395 0.368 1.00 98.44 218 TYR A O 1
ATOM 1779 N N . GLY A 1 219 ? -7.841 0.210 0.188 1.00 98.25 219 GLY A N 1
ATOM 1780 C CA . GLY A 1 219 ? -6.519 -0.324 0.477 1.00 98.25 219 GLY A CA 1
ATOM 1781 C C . GLY A 1 219 ? -6.274 -1.615 -0.285 1.00 98.25 219 GLY A C 1
ATOM 1782 O O . GLY A 1 219 ? -7.220 -2.307 -0.667 1.00 98.25 219 GLY A O 1
ATOM 1783 N N . ALA A 1 220 ? -5.007 -1.937 -0.514 1.00 97.25 220 ALA A N 1
ATOM 1784 C CA . ALA A 1 220 ? -4.584 -3.170 -1.157 1.00 97.25 220 ALA A CA 1
ATOM 1785 C C . ALA A 1 220 ? -3.711 -3.996 -0.213 1.00 97.25 220 ALA A C 1
ATOM 1787 O O . ALA A 1 220 ? -2.969 -3.452 0.603 1.00 97.25 220 ALA A O 1
ATOM 1788 N N . SER A 1 221 ? -3.772 -5.323 -0.332 1.00 95.75 221 SER A N 1
ATOM 1789 C CA . SER A 1 221 ? -2.798 -6.171 0.352 1.00 95.75 221 SER A CA 1
ATOM 1790 C C . SER A 1 221 ? -1.421 -5.995 -0.285 1.00 95.75 221 SER A C 1
ATOM 1792 O O . SER A 1 221 ? -1.317 -5.805 -1.507 1.00 95.75 221 SER A O 1
ATOM 1794 N N . LEU A 1 222 ? -0.357 -6.086 0.517 1.00 93.25 222 LEU A N 1
ATOM 1795 C CA . LEU A 1 222 ? 1.002 -5.901 0.012 1.00 93.25 222 LEU A CA 1
ATOM 1796 C C . LEU A 1 222 ? 1.317 -6.984 -1.031 1.00 93.25 222 LEU A C 1
ATOM 1798 O O . LEU A 1 222 ? 1.272 -8.180 -0.768 1.00 93.25 222 LEU A O 1
ATOM 1802 N N . SER A 1 223 ? 1.607 -6.548 -2.254 1.00 84.06 223 SER A N 1
ATOM 1803 C CA . SER A 1 223 ? 1.763 -7.414 -3.434 1.00 84.06 223 SER A CA 1
ATOM 1804 C C . SER A 1 223 ? 3.231 -7.769 -3.673 1.00 84.06 223 SER A C 1
ATOM 1806 O O . SER A 1 223 ? 3.802 -7.430 -4.711 1.00 84.06 223 SER A O 1
ATOM 1808 N N . CYS A 1 224 ? 3.868 -8.356 -2.662 1.00 85.56 224 CYS A N 1
ATOM 1809 C CA . CYS A 1 224 ? 5.309 -8.616 -2.646 1.00 85.56 224 CYS A CA 1
ATOM 1810 C C . CYS A 1 224 ? 5.614 -10.077 -3.003 1.00 85.56 224 CYS A C 1
ATOM 1812 O O . CYS A 1 224 ? 4.847 -10.969 -2.654 1.00 85.56 224 CYS A O 1
ATOM 1814 N N . GLY A 1 225 ? 6.731 -10.328 -3.691 1.00 79.88 225 GLY A N 1
ATOM 1815 C CA . GLY A 1 225 ? 7.117 -11.665 -4.158 1.00 79.88 225 GLY A CA 1
ATOM 1816 C C . GLY A 1 225 ? 7.852 -12.511 -3.114 1.00 79.88 225 GLY A C 1
ATOM 1817 O O . GLY A 1 225 ? 8.152 -13.674 -3.368 1.00 79.88 225 GLY A O 1
ATOM 1818 N N . SER A 1 226 ? 8.179 -11.938 -1.952 1.00 86.25 226 SER A N 1
ATOM 1819 C CA . SER A 1 226 ? 8.824 -12.641 -0.839 1.00 86.25 226 SER A CA 1
ATOM 1820 C C . SER A 1 226 ? 8.524 -11.987 0.511 1.00 86.25 226 SER A C 1
ATOM 1822 O O . SER A 1 226 ? 8.265 -10.783 0.577 1.00 86.25 226 SER A O 1
ATOM 1824 N N . ASP A 1 227 ? 8.659 -12.750 1.603 1.00 88.38 227 ASP A N 1
ATOM 1825 C CA . ASP A 1 227 ? 8.525 -12.244 2.982 1.00 88.38 227 ASP A CA 1
ATOM 1826 C C . ASP A 1 227 ? 9.469 -11.069 3.258 1.00 88.38 227 ASP A C 1
ATOM 1828 O O . ASP A 1 227 ? 9.131 -10.116 3.958 1.00 88.38 227 ASP A O 1
ATOM 1832 N N . LYS A 1 228 ? 10.666 -11.108 2.664 1.00 88.94 228 LYS A N 1
ATOM 1833 C CA . LYS A 1 228 ? 11.656 -10.042 2.785 1.00 88.94 228 LYS A CA 1
ATOM 1834 C C . LYS A 1 228 ? 11.157 -8.739 2.164 1.00 88.94 228 LYS A C 1
ATOM 1836 O O . LYS A 1 228 ? 11.221 -7.696 2.811 1.00 88.94 228 LYS A O 1
ATOM 1841 N N . GLU A 1 229 ? 10.681 -8.796 0.921 1.00 90.50 229 GLU A N 1
ATOM 1842 C CA . GLU A 1 229 ? 10.092 -7.644 0.228 1.00 90.50 229 GLU A CA 1
ATOM 1843 C C . GLU A 1 229 ? 8.885 -7.112 0.997 1.00 90.50 229 GLU A C 1
ATOM 1845 O O . GLU A 1 229 ? 8.789 -5.912 1.248 1.00 90.50 229 GLU A O 1
ATOM 1850 N N . GLN A 1 230 ? 8.013 -8.015 1.444 1.00 92.19 230 GLN A N 1
ATOM 1851 C CA . GLN A 1 230 ? 6.827 -7.677 2.214 1.00 92.19 230 GLN A CA 1
ATOM 1852 C C . GLN A 1 230 ? 7.186 -6.947 3.507 1.00 92.19 230 GLN A C 1
ATOM 1854 O O . GLN A 1 230 ? 6.636 -5.886 3.782 1.00 92.19 230 GLN A O 1
ATOM 1859 N N . ASN A 1 231 ? 8.147 -7.458 4.275 1.00 93.19 231 ASN A N 1
ATOM 1860 C CA . ASN A 1 231 ? 8.558 -6.836 5.527 1.00 93.19 231 ASN A CA 1
ATOM 1861 C C . ASN A 1 231 ? 9.237 -5.478 5.310 1.00 93.19 231 ASN A C 1
ATOM 1863 O O . ASN A 1 231 ? 9.033 -4.568 6.112 1.00 93.19 231 ASN A O 1
ATOM 1867 N N . ILE A 1 232 ? 10.005 -5.311 4.226 1.00 93.38 232 ILE A N 1
ATOM 1868 C CA . ILE A 1 232 ? 10.542 -4.000 3.833 1.00 93.38 232 ILE A CA 1
ATOM 1869 C C . ILE A 1 232 ? 9.388 -3.030 3.561 1.00 93.38 232 ILE A C 1
ATOM 1871 O O . ILE A 1 232 ? 9.375 -1.934 4.117 1.00 93.38 232 ILE A O 1
ATOM 1875 N N . MET A 1 233 ? 8.396 -3.436 2.763 1.00 95.25 233 MET A N 1
ATOM 1876 C CA . MET A 1 233 ? 7.254 -2.579 2.437 1.00 95.25 233 MET A CA 1
ATOM 1877 C C . MET A 1 233 ? 6.377 -2.275 3.656 1.00 95.25 233 MET A C 1
ATOM 1879 O O . MET A 1 233 ? 5.923 -1.140 3.797 1.00 95.25 233 MET A O 1
ATOM 1883 N N . THR A 1 234 ? 6.189 -3.227 4.574 1.00 96.19 234 THR A N 1
ATOM 1884 C CA . THR A 1 234 ? 5.522 -2.997 5.864 1.00 96.19 234 THR A CA 1
ATOM 1885 C C . THR A 1 234 ? 6.283 -1.969 6.696 1.00 96.19 234 THR A C 1
ATOM 1887 O O . THR A 1 234 ? 5.678 -1.024 7.197 1.00 96.19 234 THR A O 1
ATOM 1890 N N . ALA A 1 235 ? 7.606 -2.108 6.821 1.00 95.31 235 ALA A N 1
ATOM 1891 C CA . ALA A 1 235 ? 8.426 -1.188 7.602 1.00 95.31 235 ALA A CA 1
ATOM 1892 C C . ALA A 1 235 ? 8.408 0.236 7.021 1.00 95.31 235 ALA A C 1
ATOM 1894 O O . ALA A 1 235 ? 8.192 1.198 7.761 1.00 95.31 235 ALA A O 1
ATOM 1895 N N . VAL A 1 236 ? 8.558 0.373 5.696 1.00 95.38 236 VAL A N 1
ATOM 1896 C CA . VAL A 1 236 ? 8.449 1.671 5.009 1.00 95.38 236 VAL A CA 1
ATOM 1897 C C . VAL A 1 236 ? 7.062 2.270 5.221 1.00 95.38 236 VAL A C 1
ATOM 1899 O O . VAL A 1 236 ? 6.944 3.456 5.535 1.00 95.38 236 VAL A O 1
ATOM 1902 N N . SER A 1 237 ? 6.014 1.449 5.113 1.00 96.62 237 SER A N 1
ATOM 1903 C CA . SER A 1 237 ? 4.646 1.920 5.290 1.00 96.62 237 SER A CA 1
ATOM 1904 C C . SER A 1 237 ? 4.405 2.411 6.714 1.00 96.62 237 SER A C 1
ATOM 1906 O O . SER A 1 237 ? 3.904 3.516 6.884 1.00 96.62 237 SER A O 1
ATOM 1908 N N . CYS A 1 238 ? 4.833 1.670 7.737 1.00 96.69 238 CYS A N 1
ATOM 1909 C CA . CYS A 1 238 ? 4.743 2.106 9.132 1.00 96.69 238 CYS A CA 1
ATOM 1910 C C . CYS A 1 238 ? 5.453 3.444 9.386 1.00 96.69 238 CYS A C 1
ATOM 1912 O O . CYS A 1 238 ? 4.961 4.256 10.170 1.00 96.69 238 CYS A O 1
ATOM 1914 N N . LEU A 1 239 ? 6.604 3.662 8.744 1.00 94.12 239 LEU A N 1
ATOM 1915 C CA . LEU A 1 239 ? 7.447 4.830 8.981 1.00 94.12 239 LEU A CA 1
ATOM 1916 C C . LEU A 1 239 ? 6.967 6.089 8.244 1.00 94.12 239 LEU A C 1
ATOM 1918 O O . LEU A 1 239 ? 7.008 7.175 8.817 1.00 94.12 239 LEU A O 1
ATOM 1922 N N . HIS A 1 240 ? 6.525 5.951 6.991 1.00 93.75 240 HIS A N 1
ATOM 1923 C CA . HIS A 1 240 ? 6.304 7.098 6.100 1.00 93.75 240 HIS A CA 1
ATOM 1924 C C . HIS A 1 240 ? 4.891 7.220 5.546 1.00 93.75 240 HIS A C 1
ATOM 1926 O O . HIS A 1 240 ? 4.521 8.290 5.069 1.00 93.75 240 HIS A O 1
ATOM 1932 N N . VAL A 1 241 ? 4.112 6.138 5.545 1.00 96.44 241 VAL A N 1
ATOM 1933 C CA . VAL A 1 241 ? 2.852 6.108 4.799 1.00 96.44 241 VAL A CA 1
ATOM 1934 C C . VAL A 1 241 ? 1.662 5.993 5.716 1.00 96.44 241 VAL A C 1
ATOM 1936 O O . VAL A 1 241 ? 0.732 6.774 5.575 1.00 96.44 241 VAL A O 1
ATOM 1939 N N . TRP A 1 242 ? 1.617 5.011 6.604 1.00 98.19 242 TRP A N 1
ATOM 1940 C CA . TRP A 1 242 ? 0.408 4.709 7.345 1.00 98.19 242 TRP A CA 1
ATOM 1941 C C . TRP A 1 242 ? 0.143 5.686 8.488 1.00 98.19 242 TRP A C 1
ATOM 1943 O O . TRP A 1 242 ? 1.056 6.279 9.060 1.00 98.19 242 TRP A O 1
ATOM 1953 N N . HIS A 1 243 ? -1.140 5.847 8.819 1.00 98.19 243 HIS A N 1
ATOM 1954 C CA . HIS A 1 243 ? -1.577 6.642 9.955 1.00 98.19 243 HIS A CA 1
ATOM 1955 C C . HIS A 1 243 ? -0.909 6.135 11.252 1.00 98.19 243 HIS A C 1
ATOM 1957 O O . HIS A 1 243 ? -0.875 4.917 11.466 1.00 98.19 243 HIS A O 1
ATOM 1963 N N . PRO A 1 244 ? -0.437 7.014 12.162 1.00 97.88 244 PRO A N 1
ATOM 1964 C CA . PRO A 1 244 ? 0.318 6.607 13.352 1.00 97.88 244 PRO A CA 1
ATOM 1965 C C . PRO A 1 244 ? -0.360 5.549 14.235 1.00 97.88 244 PRO A C 1
ATOM 1967 O O . PRO A 1 244 ? 0.329 4.696 14.801 1.00 97.88 244 PRO A O 1
ATOM 1970 N N . LYS A 1 245 ? -1.700 5.547 14.336 1.00 98.31 245 LYS A N 1
ATOM 1971 C CA . LYS A 1 245 ? -2.444 4.485 15.045 1.00 98.31 245 LYS A CA 1
ATOM 1972 C C . LYS A 1 245 ? -2.232 3.121 14.378 1.00 98.31 245 LYS A C 1
ATOM 1974 O O . LYS A 1 245 ? -1.841 2.169 15.048 1.00 98.31 245 LYS A O 1
ATOM 1979 N N . VAL A 1 246 ? -2.393 3.044 13.055 1.00 98.44 246 VAL A N 1
ATOM 1980 C CA . VAL A 1 246 ? -2.183 1.815 12.271 1.00 98.44 246 VAL A CA 1
ATOM 1981 C C . VAL A 1 246 ? -0.728 1.364 12.339 1.00 98.44 246 VAL A C 1
ATOM 1983 O O . VAL A 1 246 ? -0.469 0.191 12.610 1.00 98.44 246 VAL A O 1
ATOM 1986 N N . SER A 1 247 ? 0.222 2.290 12.183 1.00 97.75 247 SER A N 1
ATOM 1987 C CA . SER A 1 247 ? 1.647 1.989 12.337 1.00 97.75 247 SER A CA 1
ATOM 1988 C C . SER A 1 247 ? 1.958 1.443 13.729 1.00 97.75 247 SER A C 1
ATOM 1990 O O . SER A 1 247 ? 2.724 0.490 13.848 1.00 97.75 247 SER A O 1
ATOM 1992 N N . SER A 1 248 ? 1.338 1.980 14.786 1.00 97.62 248 SER A N 1
ATOM 1993 C CA . SER A 1 248 ? 1.513 1.488 16.162 1.00 97.62 248 SER A CA 1
ATOM 1994 C C . SER A 1 248 ? 1.006 0.064 16.344 1.00 97.62 248 SER A C 1
ATOM 1996 O O . SER A 1 248 ? 1.715 -0.756 16.928 1.00 97.62 248 SER A O 1
ATOM 1998 N N . ALA A 1 249 ? -0.182 -0.228 15.811 1.00 97.69 249 ALA A N 1
ATOM 1999 C CA . ALA A 1 249 ? -0.783 -1.556 15.829 1.00 97.69 249 ALA A CA 1
ATOM 2000 C C . ALA A 1 249 ? 0.117 -2.592 15.148 1.00 97.69 249 ALA A C 1
ATOM 2002 O O . ALA A 1 249 ? 0.458 -3.618 15.731 1.00 97.69 249 ALA A O 1
ATOM 2003 N N . VAL A 1 250 ? 0.578 -2.295 13.931 1.00 97.25 250 VAL A N 1
ATOM 2004 C CA . VAL A 1 250 ? 1.458 -3.201 13.181 1.00 97.25 250 VAL A CA 1
ATOM 2005 C C . VAL A 1 250 ? 2.818 -3.351 13.873 1.00 97.25 250 VAL A C 1
ATOM 2007 O O . VAL A 1 250 ? 3.293 -4.470 14.057 1.00 97.25 250 VAL A O 1
ATOM 2010 N N . THR A 1 251 ? 3.426 -2.248 14.318 1.00 95.81 251 THR A N 1
ATOM 2011 C CA . THR A 1 251 ? 4.751 -2.235 14.971 1.00 95.81 251 THR A CA 1
ATOM 2012 C C . THR A 1 251 ? 4.783 -3.014 16.286 1.00 95.81 251 THR A C 1
ATOM 2014 O O . THR A 1 251 ? 5.850 -3.473 16.691 1.00 95.81 251 THR A O 1
ATOM 2017 N N . SER A 1 252 ? 3.652 -3.168 16.983 1.00 95.44 252 SER A N 1
ATOM 2018 C CA . SER A 1 252 ? 3.633 -3.870 18.272 1.00 95.44 252 SER A CA 1
ATOM 2019 C C . SER A 1 252 ? 3.872 -5.376 18.136 1.00 95.44 252 SER A C 1
ATOM 2021 O O . SER A 1 252 ? 4.287 -6.015 19.098 1.00 95.44 252 SER A O 1
ATOM 2023 N N . VAL A 1 253 ? 3.641 -5.928 16.943 1.00 94.69 253 VAL A N 1
ATOM 2024 C CA . VAL A 1 253 ? 3.781 -7.357 16.638 1.00 94.69 253 VAL A CA 1
ATOM 2025 C C . VAL A 1 253 ? 4.753 -7.638 15.493 1.00 94.69 253 VAL A C 1
ATOM 2027 O O . VAL A 1 253 ? 5.091 -8.790 15.266 1.00 94.69 253 VAL A O 1
ATOM 2030 N N . PHE A 1 254 ? 5.188 -6.631 14.742 1.00 92.69 254 PHE A N 1
ATOM 2031 C CA . PHE A 1 254 ? 6.157 -6.777 13.655 1.00 92.69 254 PHE A CA 1
ATOM 2032 C C . PHE A 1 254 ? 7.608 -6.804 14.184 1.00 92.69 254 PHE A C 1
ATOM 2034 O O . PHE A 1 254 ? 7.898 -6.078 15.140 1.00 92.69 254 PHE A O 1
ATOM 2041 N N . PRO A 1 255 ? 8.539 -7.546 13.546 1.00 83.81 255 PRO A N 1
ATOM 2042 C CA . PRO A 1 255 ? 8.339 -8.470 12.414 1.00 83.81 255 PRO A CA 1
ATOM 2043 C C . PRO A 1 255 ? 7.850 -9.863 12.825 1.00 83.81 255 PRO A C 1
ATOM 2045 O O . PRO A 1 255 ? 7.209 -10.556 12.040 1.00 83.81 255 PRO A O 1
ATOM 2048 N N . ASP A 1 256 ? 8.131 -10.254 14.062 1.00 81.69 256 ASP A N 1
ATOM 2049 C CA . ASP A 1 256 ? 8.219 -11.665 14.458 1.00 81.69 256 ASP A CA 1
ATOM 2050 C C . ASP A 1 256 ? 6.872 -12.251 14.910 1.00 81.69 256 ASP A C 1
ATOM 2052 O O . ASP A 1 256 ? 6.745 -13.437 15.203 1.00 81.69 256 ASP A O 1
ATOM 2056 N N . GLY A 1 257 ? 5.847 -11.407 15.018 1.00 82.19 257 GLY A N 1
ATOM 2057 C CA . GLY A 1 257 ? 4.505 -11.769 15.457 1.00 82.19 257 GLY A CA 1
ATOM 2058 C C . GLY A 1 257 ? 4.349 -11.976 16.964 1.00 82.19 257 GLY A C 1
ATOM 2059 O O . GLY A 1 257 ? 3.244 -12.332 17.369 1.00 82.19 257 GLY A O 1
ATOM 2060 N N . SER A 1 258 ? 5.405 -11.767 17.760 1.00 79.19 258 SER A N 1
ATOM 2061 C CA . SER A 1 258 ? 5.548 -12.229 19.152 1.00 79.19 258 SER A CA 1
ATOM 2062 C C . SER A 1 258 ? 5.158 -11.220 20.242 1.00 79.19 258 SER A C 1
ATOM 2064 O O . SER A 1 258 ? 5.112 -11.587 21.413 1.00 79.19 258 SER A O 1
ATOM 2066 N N . GLY A 1 259 ? 4.896 -9.960 19.888 1.00 85.56 259 GLY A N 1
ATOM 2067 C CA . GLY A 1 259 ? 4.494 -8.929 20.849 1.00 85.56 259 GLY A CA 1
ATOM 2068 C C . GLY A 1 259 ? 2.997 -8.925 21.165 1.00 85.56 259 GLY A C 1
ATOM 2069 O O . GLY A 1 259 ? 2.193 -9.552 20.475 1.00 85.56 259 GLY A O 1
ATOM 2070 N N . GLU A 1 260 ? 2.612 -8.162 22.190 1.00 90.56 260 GLU A N 1
ATOM 2071 C CA . GLU A 1 260 ? 1.202 -7.919 22.496 1.00 90.56 260 GLU A CA 1
ATOM 2072 C C . GLU A 1 260 ? 0.573 -6.996 21.432 1.00 90.56 260 GLU A C 1
ATOM 2074 O O . GLU A 1 260 ? 1.087 -5.894 21.178 1.00 90.56 260 GLU A O 1
ATOM 2079 N N . PRO A 1 261 ? -0.527 -7.413 20.774 1.00 93.94 261 PRO A N 1
ATOM 2080 C CA . PRO A 1 261 ? -1.207 -6.588 19.784 1.00 93.94 261 PRO A CA 1
ATOM 2081 C C . PRO A 1 261 ? -1.729 -5.277 20.379 1.00 93.94 261 PRO A C 1
ATOM 2083 O O . PRO A 1 261 ? -2.538 -5.273 21.312 1.00 93.94 261 PRO A O 1
ATOM 2086 N N . ARG A 1 262 ? -1.315 -4.154 19.783 1.00 95.94 262 ARG A N 1
ATOM 2087 C CA . ARG A 1 262 ? -1.981 -2.869 19.974 1.00 95.94 262 ARG A CA 1
ATOM 2088 C C . ARG A 1 262 ? -3.219 -2.840 19.081 1.00 95.94 262 ARG A C 1
ATOM 2090 O O . ARG A 1 262 ? -3.132 -2.590 17.884 1.00 95.94 262 ARG A O 1
ATOM 2097 N N . ARG A 1 263 ? -4.348 -3.195 19.674 1.00 97.06 263 ARG A N 1
ATOM 2098 C CA . ARG A 1 263 ? -5.681 -3.257 19.094 1.00 97.06 263 ARG A CA 1
ATOM 2099 C C . ARG A 1 263 ? -6.246 -1.853 18.900 1.00 97.06 263 ARG A C 1
ATOM 2101 O O . ARG A 1 263 ? -6.299 -1.061 19.839 1.00 97.06 263 ARG A O 1
ATOM 2108 N N . ILE A 1 264 ? -6.688 -1.593 17.679 1.00 98.38 264 ILE A N 1
ATOM 2109 C CA . ILE A 1 264 ? -7.499 -0.449 17.282 1.00 98.38 264 ILE A CA 1
ATOM 2110 C C . ILE A 1 264 ? -8.970 -0.854 17.356 1.00 98.38 264 ILE A C 1
ATOM 2112 O O . ILE A 1 264 ? -9.341 -1.947 16.917 1.00 98.38 264 ILE A O 1
ATOM 2116 N N . GLU A 1 265 ? -9.801 0.031 17.890 1.00 98.12 265 GLU A N 1
ATOM 2117 C CA . GLU A 1 265 ? -11.257 -0.094 17.850 1.00 98.12 265 GLU A CA 1
ATOM 2118 C C . GLU A 1 265 ? -11.809 1.047 17.002 1.00 98.12 265 GLU A C 1
ATOM 2120 O O . GLU A 1 265 ? -11.629 2.222 17.327 1.00 98.12 265 GLU A O 1
ATOM 2125 N N . LEU A 1 266 ? -12.415 0.682 15.872 1.00 97.75 266 LEU A N 1
ATOM 2126 C CA . LEU A 1 266 ? -13.089 1.621 14.983 1.00 97.75 266 LEU A CA 1
ATOM 2127 C C . LEU A 1 266 ? -14.517 1.873 15.490 1.00 97.75 266 LEU A C 1
ATOM 2129 O O . LEU A 1 266 ? -15.109 0.963 16.072 1.00 97.75 266 LEU A O 1
ATOM 2133 N N . PRO A 1 267 ? -15.094 3.058 15.239 1.00 96.88 267 PRO A N 1
ATOM 2134 C CA . PRO A 1 267 ? -16.503 3.314 15.523 1.00 96.88 267 PRO A CA 1
ATOM 2135 C C . PRO A 1 267 ? -17.419 2.358 14.749 1.00 96.88 267 PRO A C 1
ATOM 2137 O O . PRO A 1 267 ? -17.147 2.046 13.590 1.00 96.88 267 PRO A O 1
ATOM 2140 N N . ASP A 1 268 ? -18.555 1.977 15.341 1.00 95.44 268 ASP A N 1
ATOM 2141 C CA . ASP A 1 268 ? -19.545 1.071 14.723 1.00 95.44 268 ASP A CA 1
ATOM 2142 C C . ASP A 1 268 ? -20.146 1.611 13.413 1.00 95.44 268 ASP A C 1
ATOM 2144 O O . ASP A 1 268 ? -20.744 0.872 12.630 1.00 95.44 268 ASP A O 1
ATOM 2148 N N . THR A 1 269 ? -19.998 2.912 13.162 1.00 96.00 269 THR A N 1
ATOM 2149 C CA . THR A 1 269 ? -20.424 3.568 11.922 1.00 96.00 269 THR A CA 1
ATOM 2150 C C . THR A 1 269 ? -19.522 3.238 10.731 1.00 96.00 269 THR A C 1
ATOM 2152 O O . THR A 1 269 ? -19.925 3.456 9.589 1.00 96.00 269 THR A O 1
ATOM 2155 N N . VAL A 1 270 ? -18.320 2.707 10.974 1.00 97.69 270 VAL A N 1
ATOM 2156 C CA . VAL A 1 270 ? -17.367 2.310 9.938 1.00 97.69 270 VAL A CA 1
ATOM 2157 C C . VAL A 1 270 ? -17.591 0.849 9.568 1.00 97.69 270 VAL A C 1
ATOM 2159 O O . VAL A 1 270 ? -17.494 -0.048 10.403 1.00 97.69 270 VAL A O 1
ATOM 2162 N N . SER A 1 271 ? -17.795 0.584 8.280 1.00 96.75 271 SER A N 1
ATOM 2163 C CA . SER A 1 271 ? -17.743 -0.779 7.745 1.00 96.75 271 SER A CA 1
ATOM 2164 C C . SER A 1 271 ? -16.437 -0.996 6.991 1.00 96.75 271 SER A C 1
ATOM 2166 O O . SER A 1 271 ? -16.007 -0.111 6.263 1.00 96.75 271 SER A O 1
ATOM 2168 N N . CYS A 1 272 ? -15.802 -2.162 7.126 1.00 97.56 272 CYS A N 1
ATOM 2169 C CA . CYS A 1 272 ? -14.640 -2.535 6.314 1.00 97.56 272 CYS A CA 1
ATOM 2170 C C . CYS A 1 272 ? -14.891 -3.885 5.636 1.00 97.56 272 CYS A C 1
ATOM 2172 O O . CYS A 1 272 ? -15.187 -4.887 6.290 1.00 97.56 272 CYS A O 1
ATOM 2174 N N . ARG A 1 273 ? -14.798 -3.899 4.304 1.00 97.31 273 ARG A N 1
ATOM 2175 C CA . ARG A 1 273 ? -15.168 -5.020 3.433 1.00 97.31 273 ARG A CA 1
ATOM 2176 C C . ARG A 1 273 ? -13.986 -5.398 2.545 1.00 97.31 273 ARG A C 1
ATOM 2178 O O . ARG A 1 273 ? -13.581 -4.611 1.690 1.00 97.31 273 ARG A O 1
ATOM 2185 N N . ALA A 1 274 ? -13.448 -6.601 2.730 1.00 97.62 274 ALA A N 1
ATOM 2186 C CA . ALA A 1 274 ? -12.368 -7.130 1.902 1.00 97.62 274 ALA A CA 1
ATOM 2187 C C . ALA A 1 274 ? -12.906 -8.018 0.770 1.00 97.62 274 ALA A C 1
ATOM 2189 O O . ALA A 1 274 ? -13.885 -8.742 0.945 1.00 97.62 274 ALA A O 1
ATOM 2190 N N . TYR A 1 275 ? -12.240 -7.985 -0.383 1.00 96.81 275 TYR A N 1
ATOM 2191 C CA . TYR A 1 275 ? -12.601 -8.739 -1.582 1.00 96.81 275 TYR A CA 1
ATOM 2192 C C . TYR A 1 275 ? -11.363 -9.370 -2.197 1.00 96.81 275 TYR A C 1
ATOM 2194 O O . TYR A 1 275 ? -10.346 -8.696 -2.373 1.00 96.81 275 TYR A O 1
ATOM 2202 N N . ALA A 1 276 ? -11.459 -10.645 -2.571 1.00 93.50 276 ALA A N 1
ATOM 2203 C CA . ALA A 1 276 ? -10.438 -11.257 -3.406 1.00 93.50 276 ALA A CA 1
ATOM 2204 C C . ALA A 1 276 ? -10.509 -10.649 -4.813 1.00 93.50 276 ALA A C 1
ATOM 2206 O O . ALA A 1 276 ? -11.583 -10.512 -5.389 1.00 93.50 276 ALA A O 1
ATOM 2207 N N . MET A 1 277 ? -9.365 -10.305 -5.393 1.00 89.31 277 MET A N 1
ATOM 2208 C CA . MET A 1 277 ? -9.294 -9.697 -6.724 1.00 89.31 277 MET A CA 1
ATOM 2209 C C . MET A 1 277 ? -9.823 -10.615 -7.836 1.00 89.31 277 MET A C 1
ATOM 2211 O O . MET A 1 277 ? -10.298 -10.135 -8.865 1.00 89.31 277 MET A O 1
ATOM 2215 N N . GLU A 1 278 ? -9.777 -11.928 -7.618 1.00 87.19 278 GLU A N 1
ATOM 2216 C CA . GLU A 1 278 ? -10.336 -12.931 -8.530 1.00 87.19 278 GLU A CA 1
ATOM 2217 C C . GLU A 1 278 ? -11.854 -13.083 -8.403 1.00 87.19 278 GLU A C 1
ATOM 2219 O O . GLU A 1 278 ? -12.504 -13.547 -9.336 1.00 87.19 278 GLU A O 1
ATOM 2224 N N . ASP A 1 279 ? -12.411 -12.657 -7.270 1.00 89.50 279 ASP A N 1
ATOM 2225 C CA . ASP A 1 279 ? -13.823 -12.772 -6.935 1.00 89.50 279 ASP A CA 1
ATOM 2226 C C . ASP A 1 279 ? -14.286 -11.534 -6.157 1.00 89.50 279 ASP A C 1
ATOM 2228 O O . ASP A 1 279 ? -14.492 -11.535 -4.943 1.00 89.50 279 ASP A O 1
ATOM 2232 N N . LEU A 1 280 ? -14.438 -10.434 -6.895 1.00 91.19 280 LEU A N 1
ATOM 2233 C CA . LEU A 1 280 ? -14.875 -9.148 -6.346 1.00 91.19 280 LEU A CA 1
ATOM 2234 C C . LEU A 1 280 ? -16.367 -9.120 -5.964 1.00 91.19 280 LEU A C 1
ATOM 2236 O O . LEU A 1 280 ? -16.851 -8.087 -5.483 1.00 91.19 280 LEU A O 1
ATOM 2240 N N . GLY A 1 281 ? -17.088 -10.220 -6.212 1.00 89.75 281 GLY A N 1
ATOM 2241 C CA . GLY A 1 281 ? -18.490 -10.403 -5.851 1.00 89.75 281 GLY A CA 1
ATOM 2242 C C . GLY A 1 281 ? -18.682 -10.921 -4.428 1.00 89.75 281 GLY A C 1
ATOM 2243 O O . GLY A 1 281 ? -19.714 -10.634 -3.826 1.00 89.75 281 GLY A O 1
ATOM 2244 N N . ASN A 1 282 ? -17.690 -11.621 -3.870 1.00 93.44 282 ASN A N 1
ATOM 2245 C CA . ASN A 1 282 ? -17.796 -12.243 -2.555 1.00 93.44 282 ASN A CA 1
ATOM 2246 C C . ASN A 1 282 ? -16.893 -11.577 -1.513 1.00 93.44 282 ASN A C 1
ATOM 2248 O O . ASN A 1 282 ? -15.731 -11.246 -1.762 1.00 93.44 282 ASN A O 1
ATOM 2252 N N . LEU A 1 283 ? -17.445 -11.397 -0.311 1.00 95.88 283 LEU A N 1
ATOM 2253 C CA . LEU A 1 283 ? -16.705 -10.870 0.829 1.00 95.88 283 LEU A CA 1
ATOM 22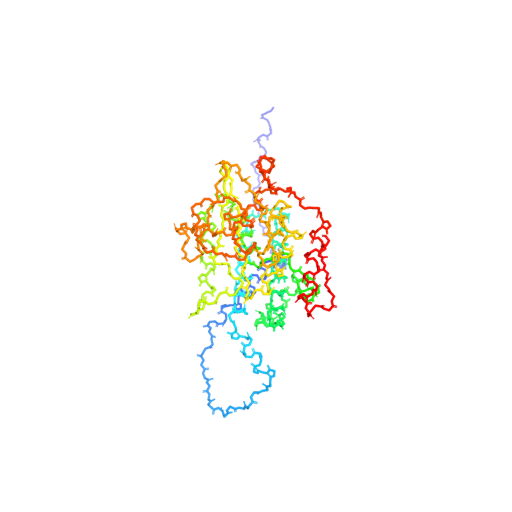54 C C . LEU A 1 283 ? -15.699 -11.904 1.323 1.00 95.88 283 LEU A C 1
ATOM 2256 O O . LEU A 1 283 ? -16.041 -13.052 1.610 1.00 95.88 283 LEU A O 1
ATOM 2260 N N . LYS A 1 284 ? -14.456 -11.462 1.487 1.00 95.81 284 LYS A N 1
ATOM 2261 C CA . LYS A 1 284 ? -13.425 -12.229 2.168 1.00 95.81 284 LYS A CA 1
ATOM 2262 C C . LYS A 1 284 ? -13.471 -11.886 3.663 1.00 95.81 284 LYS A C 1
ATOM 2264 O O . LYS A 1 284 ? -13.319 -10.711 4.001 1.00 95.81 284 LYS A O 1
ATOM 2269 N N . PRO A 1 285 ? -13.657 -12.868 4.563 1.00 96.56 285 PRO A N 1
ATOM 2270 C CA . PRO A 1 285 ? -13.606 -12.606 5.996 1.00 96.56 285 PRO A CA 1
ATOM 2271 C C . PRO A 1 285 ? -12.205 -12.124 6.413 1.00 96.56 285 PRO A C 1
ATOM 2273 O O . PRO A 1 285 ? -11.209 -12.602 5.849 1.00 96.56 285 PRO A O 1
ATOM 2276 N N . PRO A 1 286 ? -12.103 -11.233 7.416 1.00 97.25 286 PRO A N 1
ATOM 2277 C CA . PRO A 1 286 ? -10.822 -10.813 7.968 1.00 97.25 286 PRO A CA 1
ATOM 2278 C C . PRO A 1 286 ? -9.995 -12.010 8.448 1.00 97.25 286 PRO A C 1
ATOM 2280 O O . PRO A 1 286 ? -10.519 -13.062 8.823 1.00 97.25 286 PRO A O 1
ATOM 2283 N N . CYS A 1 287 ? -8.675 -11.866 8.474 1.00 97.19 287 CYS A N 1
ATOM 2284 C CA . CYS A 1 287 ? -7.815 -12.870 9.100 1.00 97.19 287 CYS A CA 1
ATOM 2285 C C . CYS A 1 287 ? -7.719 -12.659 10.622 1.00 97.19 287 CYS A C 1
ATOM 2287 O O . CYS A 1 287 ? -8.048 -11.584 11.136 1.00 97.19 287 CYS A O 1
ATOM 2289 N N . LYS A 1 288 ? -7.193 -13.650 11.350 1.00 96.94 288 LYS A N 1
ATOM 2290 C CA . LYS A 1 288 ? -6.968 -13.570 12.802 1.00 96.94 288 LYS A CA 1
ATOM 2291 C C . LYS A 1 288 ? -6.118 -12.359 13.186 1.00 96.94 288 LYS A C 1
ATOM 2293 O O . LYS A 1 288 ? -6.392 -11.704 14.186 1.00 96.94 288 LYS A O 1
ATOM 2298 N N . ARG A 1 289 ? -5.119 -12.010 12.365 1.00 96.19 289 ARG A N 1
ATOM 2299 C CA . ARG A 1 289 ? -4.277 -10.824 12.591 1.00 96.19 289 ARG A CA 1
ATOM 2300 C C . ARG A 1 289 ? -5.066 -9.522 12.442 1.00 96.19 289 ARG A 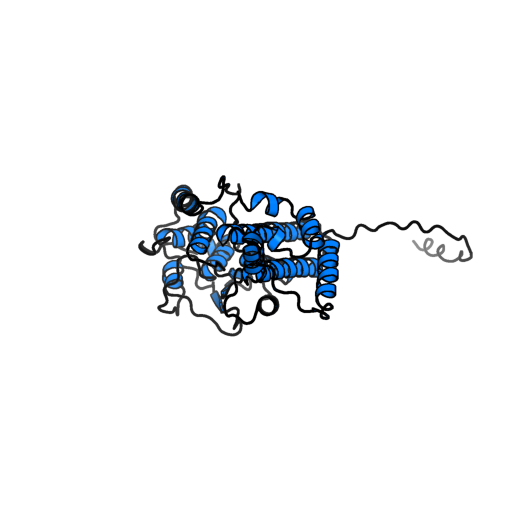C 1
ATOM 2302 O O . ARG A 1 289 ? -4.894 -8.629 13.264 1.00 96.19 289 ARG A O 1
ATOM 2309 N N . CYS A 1 290 ? -5.946 -9.416 11.446 1.00 97.88 290 CYS A N 1
ATOM 2310 C CA . CYS A 1 290 ? -6.819 -8.252 11.284 1.00 97.88 290 CYS A CA 1
ATOM 2311 C C . CYS A 1 290 ? -7.758 -8.092 12.482 1.00 97.88 290 CYS A C 1
ATOM 2313 O O . CYS A 1 290 ? -7.934 -6.980 12.968 1.00 97.88 290 CYS A O 1
ATOM 2315 N N . ASN A 1 291 ? -8.307 -9.191 13.010 1.00 97.19 291 ASN A N 1
ATOM 2316 C CA . ASN A 1 291 ? -9.093 -9.128 14.241 1.00 97.19 291 ASN A CA 1
ATOM 2317 C C . ASN A 1 291 ? -8.259 -8.652 15.439 1.00 97.19 291 ASN A C 1
ATOM 2319 O O . ASN A 1 291 ? -8.723 -7.818 16.210 1.00 97.19 291 ASN A O 1
ATOM 2323 N N . GLN A 1 292 ? -7.036 -9.159 15.601 1.00 96.94 292 GLN A N 1
ATOM 2324 C CA . GLN A 1 292 ? -6.159 -8.760 16.705 1.00 96.94 292 GLN A CA 1
ATOM 2325 C C . GLN A 1 292 ? -5.780 -7.275 16.649 1.00 96.94 292 GLN A C 1
ATOM 2327 O O . GLN A 1 292 ? -5.727 -6.630 17.693 1.00 96.94 292 GLN A O 1
ATOM 2332 N N . LEU A 1 293 ? -5.515 -6.740 15.452 1.00 97.62 293 LEU A N 1
ATOM 2333 C CA . LEU A 1 293 ? -5.045 -5.364 15.271 1.00 97.62 293 LEU A CA 1
ATOM 2334 C C . LEU A 1 293 ? -6.168 -4.335 15.131 1.00 97.62 293 LEU A C 1
ATOM 2336 O O . LEU A 1 293 ? -5.967 -3.194 15.525 1.00 97.62 293 LEU A O 1
ATOM 2340 N N . TYR A 1 294 ? -7.321 -4.708 14.577 1.00 97.94 294 TYR A N 1
ATOM 2341 C CA . TYR A 1 294 ? -8.377 -3.764 14.180 1.00 97.94 294 TYR A CA 1
ATOM 2342 C C . TYR A 1 294 ? -9.773 -4.159 14.674 1.00 97.94 294 TYR A C 1
ATOM 2344 O O . TYR A 1 294 ? -10.764 -3.580 14.243 1.00 97.94 294 TYR A O 1
ATOM 2352 N N . SER A 1 295 ? -9.872 -5.188 15.521 1.00 96.25 295 SER A N 1
ATOM 235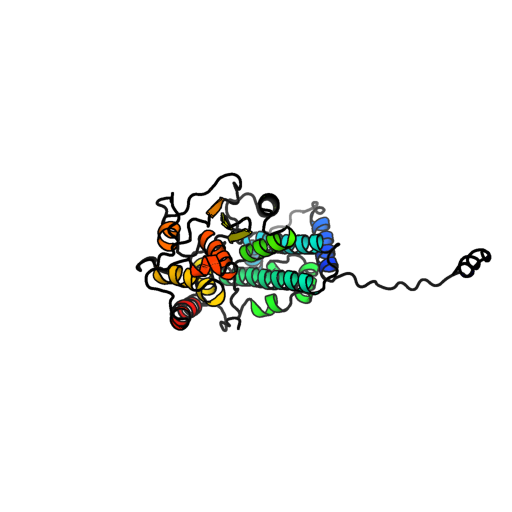3 C CA . SER A 1 295 ? -11.139 -5.663 16.100 1.00 96.25 295 SER A CA 1
ATOM 2354 C C . SER A 1 295 ? -12.211 -6.061 15.086 1.00 96.25 295 SER A C 1
ATOM 2356 O O . SER A 1 295 ? -13.388 -6.127 15.424 1.00 96.25 295 SER A O 1
ATOM 2358 N N . LEU A 1 296 ? -11.815 -6.392 13.852 1.00 96.31 296 LEU A N 1
ATOM 2359 C CA . LEU A 1 296 ? -12.769 -6.775 12.816 1.00 96.31 296 LEU A CA 1
ATOM 2360 C C . LEU A 1 296 ? -13.438 -8.121 13.162 1.00 96.31 296 LEU A C 1
ATOM 2362 O O . LEU A 1 296 ? -12.725 -9.091 13.459 1.00 96.31 296 LEU A O 1
ATOM 2366 N N . PRO A 1 297 ? -14.780 -8.204 13.141 1.00 94.69 297 PRO A N 1
ATOM 2367 C CA . PRO A 1 297 ? -15.520 -9.404 13.527 1.00 94.69 297 PRO A CA 1
ATOM 2368 C C . PRO A 1 297 ? -15.485 -10.486 12.435 1.00 94.69 297 PRO A C 1
ATOM 2370 O O . PRO A 1 297 ? -14.978 -10.266 11.336 1.00 94.69 297 PRO A O 1
ATOM 2373 N N . ASN A 1 298 ? -16.065 -11.658 12.732 1.00 94.75 298 ASN A N 1
ATOM 2374 C CA . ASN A 1 298 ? -16.275 -12.760 11.776 1.00 94.75 298 ASN A CA 1
ATOM 2375 C C . ASN A 1 298 ? -14.996 -13.189 11.034 1.00 94.75 298 ASN A C 1
ATOM 2377 O O . ASN A 1 298 ? -15.004 -13.446 9.828 1.00 94.75 298 ASN A O 1
ATOM 2381 N N . HIS A 1 299 ? -13.880 -13.219 11.759 1.00 96.12 299 HIS A N 1
ATOM 2382 C CA . HIS A 1 299 ? -12.574 -13.516 11.196 1.00 96.12 299 HIS A CA 1
ATOM 2383 C C . HIS A 1 299 ? -12.331 -15.023 11.057 1.00 96.12 299 HIS A C 1
ATOM 2385 O O . HIS A 1 299 ? -12.928 -15.853 11.737 1.00 96.12 299 HIS A O 1
ATOM 2391 N N . THR A 1 300 ? -11.384 -15.371 10.196 1.00 96.62 300 THR A N 1
ATOM 2392 C CA . THR A 1 300 ? -10.834 -16.727 10.088 1.00 96.62 300 THR A CA 1
ATOM 2393 C C . THR A 1 300 ? -9.750 -16.967 11.139 1.00 96.62 300 THR A C 1
ATOM 2395 O O . THR A 1 300 ? -9.194 -16.019 11.698 1.00 96.62 300 THR A O 1
ATOM 2398 N N . ASP A 1 301 ? -9.375 -18.227 11.363 1.00 95.62 301 ASP A N 1
ATOM 2399 C CA . ASP A 1 301 ? -8.240 -18.583 12.230 1.00 95.62 301 ASP A CA 1
ATOM 2400 C C . ASP A 1 301 ? -6.869 -18.367 11.574 1.00 95.62 301 ASP A C 1
ATOM 2402 O O . ASP A 1 301 ? -5.831 -18.488 12.231 1.00 95.62 301 ASP A O 1
ATOM 2406 N N . HIS A 1 302 ? -6.846 -18.018 10.286 1.00 93.62 302 HIS A N 1
ATOM 2407 C CA . HIS A 1 302 ? -5.611 -17.811 9.547 1.00 93.62 302 HIS A CA 1
ATOM 2408 C C . HIS A 1 302 ? -4.853 -16.585 10.067 1.00 93.62 302 HIS A C 1
ATOM 2410 O O . HIS A 1 302 ? -5.412 -15.490 10.172 1.00 93.62 302 HIS A O 1
ATOM 2416 N N . LEU A 1 303 ? -3.568 -16.755 10.376 1.00 92.44 303 LEU A N 1
ATOM 2417 C CA . LEU A 1 303 ? -2.723 -15.707 10.940 1.00 92.44 303 LEU A CA 1
ATOM 2418 C C . LEU A 1 303 ? -1.780 -15.144 9.872 1.00 92.44 303 LEU A C 1
ATOM 2420 O O . LEU A 1 303 ? -0.666 -15.630 9.706 1.00 92.44 303 LEU A O 1
ATOM 2424 N N . ASN A 1 304 ? -2.217 -14.092 9.179 1.00 92.44 304 ASN A N 1
ATOM 2425 C CA . ASN A 1 304 ? -1.349 -13.359 8.259 1.00 92.44 304 ASN A CA 1
ATOM 2426 C C . ASN A 1 304 ? -0.275 -12.552 9.006 1.00 92.44 304 ASN A C 1
ATOM 2428 O O . ASN A 1 304 ? -0.455 -12.134 10.159 1.00 92.44 304 ASN A O 1
ATOM 2432 N N . THR A 1 305 ? 0.815 -12.254 8.299 1.00 92.81 305 THR A N 1
ATOM 2433 C CA . THR A 1 305 ? 1.820 -11.271 8.716 1.00 92.81 305 THR A CA 1
ATOM 2434 C C . THR A 1 305 ? 1.169 -9.911 8.963 1.00 92.81 305 THR A C 1
ATOM 2436 O O . THR A 1 305 ? 0.286 -9.470 8.219 1.00 92.81 305 THR A O 1
ATOM 2439 N N . ALA A 1 306 ? 1.612 -9.231 10.020 1.00 93.94 306 ALA A N 1
ATOM 2440 C CA . ALA A 1 306 ? 1.109 -7.913 10.373 1.00 93.94 306 ALA A CA 1
ATOM 2441 C C . ALA A 1 306 ? 1.356 -6.896 9.247 1.00 93.94 306 ALA A C 1
ATOM 2443 O O . ALA A 1 306 ? 2.428 -6.864 8.645 1.00 93.94 306 ALA A O 1
ATOM 2444 N N . GLY A 1 307 ? 0.340 -6.083 8.956 1.00 94.25 307 GLY A N 1
ATOM 2445 C CA . GLY A 1 307 ? 0.389 -5.054 7.916 1.00 94.25 307 GLY A CA 1
ATOM 2446 C C . GLY A 1 307 ? 0.213 -5.551 6.475 1.00 94.25 307 GLY A C 1
ATOM 2447 O O . GLY A 1 307 ? 0.103 -4.732 5.571 1.00 94.25 307 GLY A O 1
ATOM 2448 N N . ASN A 1 308 ? 0.153 -6.866 6.234 1.00 95.25 308 ASN A N 1
ATOM 2449 C CA . ASN A 1 308 ? 0.018 -7.398 4.873 1.00 95.25 308 ASN A CA 1
ATOM 2450 C C . ASN A 1 308 ? -1.385 -7.222 4.279 1.00 95.25 308 ASN A C 1
ATOM 2452 O O . ASN A 1 308 ? -1.548 -7.140 3.066 1.00 95.25 308 ASN A O 1
ATOM 2456 N N . CYS A 1 309 ? -2.409 -7.263 5.129 1.00 97.19 309 CYS A N 1
ATOM 2457 C CA . CYS A 1 309 ? -3.796 -7.334 4.686 1.00 97.19 309 CYS A CA 1
ATOM 2458 C C . CYS A 1 309 ? -4.286 -5.976 4.172 1.00 97.19 309 CYS A C 1
ATOM 2460 O O . CYS A 1 309 ? -3.854 -4.928 4.649 1.00 97.19 309 CYS A O 1
ATOM 2462 N N . ALA A 1 310 ? -5.215 -5.996 3.218 1.00 97.94 310 ALA A N 1
ATOM 2463 C CA . ALA A 1 310 ? -5.705 -4.788 2.559 1.00 97.94 310 ALA A CA 1
ATOM 2464 C C . ALA A 1 310 ? -6.413 -3.819 3.521 1.00 97.94 310 ALA A C 1
ATOM 2466 O O . ALA A 1 310 ? -6.412 -2.606 3.312 1.00 97.94 310 ALA A O 1
ATOM 2467 N N . GLU A 1 311 ? -6.983 -4.355 4.601 1.00 98.44 311 GLU A N 1
ATOM 2468 C CA . GLU A 1 311 ? -7.600 -3.612 5.695 1.00 98.44 311 GLU A CA 1
ATOM 2469 C C . GLU A 1 311 ? -6.623 -2.620 6.333 1.00 98.44 311 GLU A C 1
ATOM 2471 O O . GLU A 1 311 ? -7.031 -1.519 6.685 1.00 98.44 311 GLU A O 1
ATOM 2476 N N . THR A 1 312 ? -5.331 -2.958 6.421 1.00 98.31 312 THR A N 1
ATOM 2477 C CA . THR A 1 312 ? -4.312 -2.064 6.984 1.00 98.31 312 THR A CA 1
ATOM 2478 C C . THR A 1 312 ? -4.227 -0.755 6.201 1.00 98.31 312 THR A C 1
ATOM 2480 O O . THR A 1 312 ? -4.277 0.319 6.800 1.00 98.31 312 THR A O 1
ATOM 2483 N N . GLU A 1 313 ? -4.120 -0.821 4.872 1.00 98.62 313 GLU A N 1
ATOM 2484 C CA . GLU A 1 313 ? -4.047 0.380 4.035 1.00 98.62 313 GLU A CA 1
ATOM 2485 C C . GLU A 1 313 ? -5.393 1.122 3.998 1.00 98.62 313 GLU A C 1
ATOM 2487 O O . GLU A 1 313 ? -5.408 2.345 4.119 1.00 98.62 313 GLU A O 1
ATOM 2492 N N . ALA A 1 314 ? -6.520 0.405 3.920 1.00 98.69 314 ALA A N 1
ATOM 2493 C CA . ALA A 1 314 ? -7.850 1.017 3.858 1.00 98.69 314 ALA A CA 1
ATOM 2494 C C . ALA A 1 314 ? -8.187 1.805 5.135 1.00 98.69 314 ALA A C 1
ATOM 2496 O O . ALA A 1 314 ? -8.574 2.969 5.056 1.00 98.69 314 ALA A O 1
ATOM 2497 N N . ILE A 1 315 ? -7.968 1.203 6.311 1.00 98.75 315 ILE A N 1
ATOM 2498 C CA . ILE A 1 315 ? -8.170 1.856 7.614 1.00 98.75 315 ILE A CA 1
ATOM 2499 C C . ILE A 1 315 ? -7.207 3.034 7.767 1.00 98.75 315 ILE A C 1
ATOM 2501 O O . ILE A 1 315 ? -7.577 4.096 8.251 1.00 98.75 315 ILE A O 1
ATOM 2505 N N . SER A 1 316 ? -5.961 2.869 7.332 1.00 98.75 316 SER A N 1
ATOM 2506 C CA . SER A 1 316 ? -4.967 3.938 7.372 1.00 98.75 316 SER A CA 1
ATOM 2507 C C . SER A 1 316 ? -5.372 5.150 6.533 1.00 98.75 316 SER A C 1
ATOM 2509 O O . SER A 1 316 ? -5.200 6.278 6.983 1.00 98.75 316 SER A O 1
ATOM 2511 N N . ASN A 1 317 ? -5.930 4.928 5.342 1.00 98.62 317 ASN A N 1
ATOM 2512 C CA . ASN A 1 317 ? -6.428 5.999 4.484 1.00 98.62 317 ASN A CA 1
ATOM 2513 C C . ASN A 1 317 ? -7.684 6.654 5.071 1.00 98.62 317 ASN A C 1
ATOM 2515 O O . ASN A 1 317 ? -7.750 7.875 5.105 1.00 98.62 317 ASN A O 1
ATOM 2519 N N . LEU A 1 318 ? -8.615 5.864 5.617 1.00 98.50 318 LEU A N 1
ATOM 2520 C CA . LEU A 1 318 ? -9.784 6.373 6.341 1.00 98.50 318 LEU A CA 1
ATOM 2521 C C . LEU A 1 318 ? -9.379 7.331 7.473 1.00 98.50 318 LEU A C 1
ATOM 2523 O O . LEU A 1 318 ? -9.848 8.459 7.520 1.00 98.50 318 LEU A O 1
ATOM 2527 N N . LEU A 1 319 ? -8.468 6.911 8.357 1.00 98.56 319 LEU A N 1
ATOM 2528 C CA . LEU A 1 319 ? -8.073 7.704 9.531 1.00 98.56 319 LEU A CA 1
ATOM 2529 C C . LEU A 1 319 ? -7.289 8.981 9.196 1.00 98.56 319 LEU A C 1
ATOM 2531 O O . LEU A 1 319 ? -7.140 9.839 10.062 1.00 98.56 319 LEU A O 1
ATOM 2535 N N . LYS A 1 320 ? -6.734 9.097 7.985 1.00 98.12 320 LYS A N 1
ATOM 2536 C CA . LYS A 1 320 ? -6.067 10.329 7.534 1.00 98.12 320 LYS A CA 1
ATOM 2537 C C . LYS A 1 320 ? -7.048 11.383 7.041 1.00 98.12 320 LYS A C 1
ATOM 2539 O O . LYS A 1 320 ? -6.743 12.562 7.157 1.00 98.12 320 LYS A O 1
ATOM 2544 N N . GLU A 1 321 ? -8.152 10.946 6.446 1.00 97.25 321 GLU A N 1
ATOM 2545 C CA . GLU A 1 321 ? -9.101 11.821 5.753 1.00 97.25 321 GLU A CA 1
ATOM 2546 C C . GLU A 1 321 ? -10.318 12.147 6.633 1.00 97.25 321 GLU A C 1
ATOM 2548 O O . GLU A 1 321 ? -10.846 13.250 6.558 1.00 97.25 321 GLU A O 1
ATOM 2553 N N . GLU A 1 322 ? -10.739 11.223 7.503 1.00 97.62 322 GLU A N 1
ATOM 2554 C CA . GLU A 1 322 ? -11.908 11.388 8.374 1.00 97.62 322 GLU A CA 1
ATOM 2555 C C . GLU A 1 322 ? -11.475 11.691 9.816 1.00 97.62 322 GLU A C 1
ATOM 2557 O O . GLU A 1 322 ? -11.264 10.780 10.624 1.00 97.62 322 GLU A O 1
ATOM 2562 N N . GLU A 1 323 ? -11.348 12.979 10.149 1.00 97.00 323 GLU A N 1
ATOM 2563 C CA . GLU A 1 323 ? -10.935 13.448 11.483 1.00 97.00 323 GLU A CA 1
ATOM 2564 C C . GLU A 1 323 ? -11.881 12.947 12.587 1.00 97.00 323 GLU A C 1
ATOM 2566 O O . GLU A 1 323 ? -11.418 12.369 13.569 1.00 97.00 323 GLU A O 1
ATOM 2571 N N . ASP A 1 324 ? -13.199 13.026 12.378 1.00 97.06 324 ASP A N 1
ATOM 2572 C CA . ASP A 1 324 ? -14.198 12.554 13.347 1.00 97.06 324 ASP A CA 1
ATOM 2573 C C . ASP A 1 324 ? -14.067 11.052 13.642 1.00 97.06 324 ASP A C 1
ATOM 2575 O O . ASP A 1 324 ? -14.231 10.606 14.783 1.00 97.06 324 ASP A O 1
ATOM 2579 N N . VAL A 1 325 ? -13.776 10.252 12.610 1.00 97.69 325 VAL A N 1
ATOM 2580 C CA . VAL A 1 325 ? -13.536 8.812 12.767 1.00 97.69 325 VAL A CA 1
ATOM 2581 C C . VAL A 1 325 ? -12.219 8.591 13.494 1.00 97.69 325 VAL A C 1
ATOM 2583 O O . VAL A 1 325 ? -12.141 7.725 14.369 1.00 97.69 325 VAL A O 1
ATOM 2586 N N . ASN A 1 326 ? -11.185 9.369 13.168 1.00 97.88 326 ASN A N 1
ATOM 2587 C CA . ASN A 1 326 ? -9.908 9.299 13.856 1.00 97.88 326 ASN A CA 1
ATOM 2588 C C . ASN A 1 326 ? -10.062 9.597 15.347 1.00 97.88 326 ASN A C 1
ATOM 2590 O O . ASN A 1 326 ? -9.584 8.804 16.152 1.00 97.88 326 ASN A O 1
ATOM 2594 N N . ASP A 1 327 ? -10.765 10.655 15.732 1.00 97.50 327 ASP A N 1
ATOM 2595 C CA . ASP A 1 327 ? -10.938 11.049 17.132 1.00 97.50 327 ASP A CA 1
ATOM 2596 C C . ASP A 1 327 ? -11.699 10.005 17.953 1.00 97.50 327 ASP A C 1
ATOM 2598 O O . ASP A 1 327 ? -11.327 9.710 19.091 1.00 97.50 327 ASP A O 1
ATOM 2602 N N . GLN A 1 328 ? -12.711 9.374 17.356 1.00 97.44 328 GLN A N 1
ATOM 2603 C CA . GLN A 1 328 ? -13.478 8.303 17.997 1.00 97.44 328 GLN A CA 1
ATOM 2604 C C . GLN A 1 328 ? -12.738 6.955 18.015 1.00 97.44 328 GLN A C 1
ATOM 2606 O O . GLN A 1 328 ? -13.064 6.081 18.817 1.00 97.44 328 GLN A O 1
ATOM 2611 N N . THR A 1 329 ? -11.736 6.770 17.153 1.00 98.00 329 THR A N 1
ATOM 2612 C CA . THR A 1 329 ? -10.953 5.532 17.078 1.00 98.00 329 THR A CA 1
ATOM 2613 C C . THR A 1 329 ? -10.001 5.417 18.266 1.00 98.00 329 THR A C 1
ATOM 2615 O O . THR A 1 329 ? -9.079 6.230 18.424 1.00 98.00 329 THR A O 1
ATOM 2618 N N . THR A 1 330 ? -10.137 4.355 19.059 1.00 97.75 330 THR A N 1
ATOM 2619 C CA . THR A 1 330 ? -9.261 4.096 20.210 1.00 97.75 330 THR A CA 1
ATOM 2620 C C . THR A 1 330 ? -8.124 3.136 19.847 1.00 97.75 330 THR A C 1
ATOM 2622 O O . THR A 1 330 ? -8.188 2.394 18.866 1.00 97.75 330 THR A O 1
ATOM 2625 N N . ILE A 1 331 ? -7.038 3.174 20.624 1.00 97.81 331 ILE A N 1
ATOM 2626 C CA . ILE A 1 331 ? -5.936 2.211 20.528 1.00 97.81 331 ILE A CA 1
ATOM 2627 C C . ILE A 1 331 ? -5.428 1.863 21.927 1.00 97.81 331 ILE A C 1
ATOM 2629 O O . ILE A 1 331 ? -5.050 2.748 22.702 1.00 97.81 331 ILE A O 1
ATOM 2633 N N . ASN A 1 332 ? -5.390 0.575 22.269 1.00 96.31 332 ASN A N 1
ATOM 2634 C CA . ASN A 1 332 ? -4.850 0.160 23.563 1.00 96.31 332 ASN A CA 1
ATOM 2635 C C . ASN A 1 332 ? -3.318 0.362 23.610 1.00 96.31 332 ASN A C 1
ATOM 2637 O O . ASN A 1 332 ? -2.589 0.190 22.632 1.00 96.31 332 ASN A O 1
ATOM 2641 N N . GLY A 1 333 ? -2.807 0.793 24.765 1.00 90.19 333 GLY A N 1
ATOM 2642 C CA . GLY A 1 333 ? -1.383 1.113 24.936 1.00 90.19 333 GLY A CA 1
ATOM 2643 C C . GLY A 1 333 ? -0.911 2.390 24.219 1.00 90.19 333 GLY A C 1
ATOM 2644 O O . GLY A 1 333 ? 0.274 2.723 24.308 1.00 90.19 333 GLY A O 1
ATOM 2645 N N . GLY A 1 334 ? -1.809 3.114 23.541 1.00 94.31 334 GLY A N 1
ATOM 2646 C CA . GLY A 1 334 ? -1.531 4.391 22.886 1.00 94.31 334 GLY A CA 1
ATOM 2647 C C . GLY A 1 334 ? -0.801 4.277 21.544 1.00 94.31 334 GLY A C 1
ATOM 2648 O O . GLY A 1 334 ? -0.528 3.191 21.027 1.00 94.31 334 GLY A O 1
ATOM 2649 N N . VAL A 1 335 ? -0.460 5.432 20.978 1.00 96.50 335 VAL A N 1
ATOM 2650 C CA . VAL A 1 335 ? 0.346 5.552 19.755 1.00 96.50 335 VAL A CA 1
ATOM 2651 C C . VAL A 1 335 ? 1.827 5.582 20.138 1.00 96.50 335 VAL A C 1
ATOM 2653 O O . VAL A 1 335 ? 2.201 6.234 21.112 1.00 96.50 335 VAL A O 1
ATOM 2656 N N . TYR A 1 336 ? 2.676 4.857 19.410 1.00 94.50 336 TYR A N 1
ATOM 2657 C CA . TYR A 1 336 ? 4.122 4.950 19.603 1.00 94.50 336 TYR A CA 1
ATOM 2658 C C . TYR A 1 336 ? 4.643 6.334 19.206 1.00 94.50 336 TYR A C 1
ATOM 2660 O O . TYR A 1 336 ? 4.177 6.939 18.241 1.00 94.50 336 TYR A O 1
ATOM 2668 N N . ASP A 1 337 ? 5.666 6.803 19.920 1.00 91.38 337 ASP A N 1
ATOM 2669 C CA . ASP A 1 337 ? 6.399 7.997 19.510 1.00 91.38 337 ASP A CA 1
ATOM 2670 C C . ASP A 1 337 ? 7.075 7.783 18.145 1.00 91.38 337 ASP A C 1
ATOM 2672 O O . ASP A 1 337 ? 7.526 6.677 17.824 1.00 91.38 337 ASP A O 1
ATOM 2676 N N . LYS A 1 338 ? 7.204 8.857 17.354 1.00 87.25 338 LYS A N 1
ATOM 2677 C CA . LYS A 1 338 ? 7.854 8.813 16.033 1.00 87.25 338 LYS A CA 1
ATOM 2678 C C . LYS A 1 338 ? 9.261 8.211 16.087 1.00 87.25 338 LYS A C 1
ATOM 2680 O O . LYS A 1 338 ? 9.664 7.507 15.163 1.00 87.25 338 LYS A O 1
ATOM 2685 N N . THR A 1 339 ? 9.987 8.430 17.179 1.00 89.44 339 THR A N 1
ATOM 2686 C CA . THR A 1 339 ? 11.332 7.886 17.399 1.00 89.44 339 THR A CA 1
ATOM 2687 C C . THR A 1 339 ? 11.324 6.361 17.471 1.00 89.44 339 THR A C 1
ATOM 2689 O O . THR A 1 339 ? 12.251 5.726 16.978 1.00 89.44 339 THR A O 1
ATOM 2692 N N . VAL A 1 340 ? 10.267 5.748 18.016 1.00 88.31 340 VAL A N 1
ATOM 2693 C CA . VAL A 1 340 ? 10.142 4.283 18.083 1.00 88.31 340 VAL A CA 1
ATOM 2694 C C . VAL A 1 340 ? 9.979 3.692 16.687 1.00 88.31 340 VAL A C 1
ATOM 2696 O O . VAL A 1 340 ? 10.655 2.712 16.372 1.00 88.31 340 VAL A O 1
ATOM 2699 N N . PHE A 1 341 ? 9.135 4.293 15.837 1.00 85.88 341 PHE A N 1
ATOM 2700 C CA . PHE A 1 341 ? 9.017 3.867 14.438 1.00 85.88 341 PHE A CA 1
ATOM 2701 C C . PHE A 1 341 ? 10.344 4.013 13.717 1.00 85.88 341 PHE A C 1
ATOM 2703 O O . PHE A 1 341 ? 10.779 3.078 13.056 1.00 85.88 341 PHE A O 1
ATOM 2710 N N . LYS A 1 342 ? 11.005 5.162 13.890 1.00 86.81 342 LYS A N 1
ATOM 2711 C CA . LYS A 1 342 ? 12.292 5.434 13.264 1.00 86.81 342 LYS A CA 1
ATOM 2712 C C . LYS A 1 342 ? 13.326 4.376 13.636 1.00 86.81 342 LYS A C 1
ATOM 2714 O O . LYS A 1 342 ? 13.900 3.760 12.750 1.00 86.81 342 LYS A O 1
ATOM 2719 N N . LEU A 1 343 ? 13.517 4.125 14.931 1.00 88.31 343 LEU A N 1
ATOM 2720 C CA . LEU A 1 343 ? 14.489 3.147 15.413 1.00 88.31 343 LEU A CA 1
ATOM 2721 C C . LEU A 1 343 ? 14.161 1.742 14.905 1.00 88.31 343 LEU A C 1
ATOM 2723 O O . LEU A 1 343 ? 14.996 1.132 14.252 1.00 88.31 343 LEU A O 1
ATOM 2727 N N . LYS A 1 344 ? 12.935 1.252 15.123 1.00 88.44 344 LYS A N 1
ATOM 2728 C CA . LYS A 1 344 ? 12.574 -0.122 14.747 1.00 88.44 344 LYS A CA 1
ATOM 2729 C C . LYS A 1 344 ? 12.532 -0.339 13.233 1.00 88.44 344 LYS A C 1
ATOM 2731 O O . LYS A 1 344 ? 13.043 -1.344 12.746 1.00 88.44 344 LYS A O 1
ATOM 2736 N N . MET A 1 345 ? 11.908 0.572 12.487 1.00 90.94 345 MET A N 1
ATOM 2737 C CA . MET A 1 345 ? 11.642 0.379 11.059 1.00 90.94 345 MET A CA 1
ATOM 2738 C C . MET A 1 345 ? 12.831 0.766 10.190 1.00 90.94 345 MET A C 1
ATOM 2740 O O . MET A 1 345 ? 13.157 0.011 9.278 1.00 90.94 345 MET A O 1
ATOM 2744 N N . GLU A 1 346 ? 13.526 1.879 10.463 1.00 88.75 346 GLU A N 1
ATOM 2745 C CA . GLU A 1 346 ? 14.716 2.212 9.670 1.00 88.75 346 GLU A CA 1
ATOM 2746 C C . GLU A 1 346 ? 15.824 1.182 9.867 1.00 88.75 346 GLU A C 1
ATOM 2748 O O . GLU A 1 346 ? 16.488 0.825 8.896 1.00 88.75 346 GLU A O 1
ATOM 2753 N N . GLU A 1 347 ? 16.038 0.707 11.099 1.00 86.44 347 GLU A N 1
ATOM 2754 C CA . GLU A 1 347 ? 17.030 -0.332 11.376 1.00 86.44 347 GLU A CA 1
ATOM 2755 C C . GLU A 1 347 ? 16.675 -1.627 10.644 1.00 86.44 347 GLU A C 1
ATOM 2757 O O . GLU A 1 347 ? 17.525 -2.197 9.958 1.00 86.44 347 GLU A O 1
ATOM 2762 N N . TYR A 1 348 ? 15.403 -2.041 10.687 1.00 89.00 348 TYR A N 1
ATOM 2763 C CA . TYR A 1 348 ? 14.944 -3.204 9.934 1.00 89.00 348 TYR A CA 1
ATOM 2764 C C . TYR A 1 348 ? 15.211 -3.047 8.431 1.00 89.00 348 TYR A C 1
ATOM 2766 O O . TYR A 1 348 ? 15.761 -3.953 7.802 1.00 89.00 348 TYR A O 1
ATOM 2774 N N . ILE A 1 349 ? 14.860 -1.896 7.851 1.00 89.00 349 ILE A N 1
ATOM 2775 C CA . ILE A 1 349 ? 15.063 -1.607 6.426 1.00 89.00 349 ILE A CA 1
ATOM 2776 C C . ILE A 1 349 ? 16.556 -1.645 6.082 1.00 89.00 349 ILE A C 1
ATOM 2778 O O . ILE A 1 349 ? 16.941 -2.351 5.152 1.00 89.00 349 ILE A O 1
ATOM 2782 N N . LYS A 1 350 ? 17.410 -0.955 6.846 1.00 85.88 350 LYS A N 1
ATOM 2783 C CA . LYS A 1 350 ? 18.866 -0.916 6.619 1.00 85.88 350 LYS A CA 1
ATOM 2784 C C . LYS A 1 350 ? 19.492 -2.310 6.693 1.00 85.88 350 LYS A C 1
ATOM 2786 O O . LYS A 1 350 ? 20.281 -2.665 5.824 1.00 85.88 350 LYS A O 1
ATOM 2791 N N . ASN A 1 351 ? 19.088 -3.121 7.670 1.00 84.56 351 ASN A N 1
ATOM 2792 C CA . ASN A 1 351 ? 19.631 -4.468 7.857 1.00 84.56 351 ASN A CA 1
ATOM 2793 C C . ASN A 1 351 ? 19.160 -5.456 6.778 1.00 84.56 351 ASN A C 1
ATOM 2795 O O . ASN A 1 351 ? 19.866 -6.410 6.457 1.00 84.56 351 ASN A O 1
ATOM 2799 N N . ASN A 1 352 ? 17.978 -5.238 6.194 1.00 82.25 352 ASN A N 1
ATOM 2800 C CA . ASN A 1 352 ? 17.407 -6.153 5.206 1.00 82.25 352 ASN A CA 1
ATOM 2801 C C . ASN A 1 352 ? 17.664 -5.719 3.760 1.00 82.25 352 ASN A C 1
ATOM 2803 O O . ASN A 1 352 ? 17.698 -6.560 2.857 1.00 82.25 352 ASN A O 1
ATOM 2807 N N . ILE A 1 353 ? 17.937 -4.445 3.505 1.00 79.38 353 ILE A N 1
ATOM 2808 C CA . ILE A 1 353 ? 18.340 -3.959 2.190 1.00 79.38 353 ILE A CA 1
ATOM 2809 C C . ILE A 1 353 ? 19.874 -3.992 2.082 1.00 79.38 353 ILE A C 1
ATOM 2811 O O . ILE A 1 353 ? 20.557 -2.979 2.101 1.00 79.38 353 ILE A O 1
ATOM 2815 N N . VAL A 1 354 ? 20.428 -5.193 1.902 1.00 56.09 354 VAL A N 1
ATOM 2816 C CA . VAL A 1 354 ? 21.887 -5.431 1.768 1.00 56.09 354 VAL A CA 1
ATOM 2817 C C . VAL A 1 354 ? 22.469 -4.872 0.451 1.00 56.09 354 VAL A C 1
ATOM 2819 O O . VAL A 1 354 ? 23.671 -4.876 0.239 1.00 56.09 354 VAL A O 1
ATOM 2822 N N . ASN A 1 355 ? 21.620 -4.395 -0.464 1.00 55.03 355 ASN A N 1
ATOM 2823 C CA . ASN A 1 355 ? 21.985 -4.131 -1.860 1.00 55.03 355 ASN A CA 1
ATOM 2824 C C . ASN A 1 355 ? 21.496 -2.766 -2.377 1.00 55.03 355 ASN A C 1
ATOM 2826 O O . ASN A 1 355 ? 21.105 -2.648 -3.546 1.00 55.03 355 ASN A O 1
ATOM 2830 N N . ILE A 1 356 ? 21.434 -1.776 -1.494 1.00 58.34 356 ILE A N 1
ATOM 2831 C CA . ILE A 1 356 ? 21.268 -0.371 -1.854 1.00 58.34 356 ILE A CA 1
ATOM 2832 C C . ILE A 1 356 ? 22.531 0.342 -1.384 1.00 58.34 356 ILE A C 1
ATOM 2834 O O . ILE A 1 356 ? 22.853 0.286 -0.201 1.00 58.34 356 ILE A O 1
ATOM 2838 N N . ASP A 1 357 ? 23.244 0.972 -2.321 1.00 51.22 357 ASP A N 1
ATOM 2839 C CA . ASP A 1 357 ? 24.570 1.560 -2.079 1.00 51.22 357 ASP A CA 1
ATOM 2840 C C . ASP A 1 357 ? 24.524 2.597 -0.942 1.00 51.22 357 ASP A C 1
ATOM 2842 O O . ASP A 1 357 ? 25.421 2.652 -0.104 1.00 51.22 357 ASP A O 1
ATOM 2846 N N . HIS A 1 358 ? 23.417 3.346 -0.866 1.00 66.31 358 HIS A N 1
ATOM 2847 C CA . HIS A 1 358 ? 23.035 4.233 0.233 1.00 66.31 358 HIS A CA 1
ATOM 2848 C C . HIS A 1 358 ? 21.509 4.293 0.318 1.00 66.31 358 HIS A C 1
ATOM 2850 O O . HIS A 1 358 ? 20.872 4.608 -0.684 1.00 66.31 358 HIS A O 1
ATOM 2856 N N . VAL A 1 359 ? 20.919 3.964 1.476 1.00 69.25 359 VAL A N 1
ATOM 2857 C CA . VAL A 1 359 ? 19.457 3.987 1.669 1.00 69.25 359 VAL A CA 1
ATOM 2858 C C . VAL A 1 359 ? 19.022 5.406 2.014 1.00 69.25 359 VAL A C 1
ATOM 2860 O O . VAL A 1 359 ? 19.254 5.877 3.128 1.00 69.25 359 VAL A O 1
ATOM 2863 N N . TYR A 1 360 ? 18.378 6.074 1.062 1.00 76.31 360 TYR A N 1
ATOM 2864 C CA . TYR A 1 360 ? 17.732 7.362 1.275 1.00 76.31 360 TYR A CA 1
ATOM 2865 C C . TYR A 1 360 ? 16.245 7.165 1.542 1.00 76.31 360 TYR A C 1
ATOM 2867 O O . TYR A 1 360 ? 15.528 6.516 0.774 1.00 76.31 360 TYR A O 1
ATOM 2875 N N . PHE A 1 361 ? 15.788 7.759 2.639 1.00 71.38 361 PHE A N 1
ATOM 2876 C CA . PHE A 1 361 ? 14.373 7.906 2.926 1.00 71.38 361 PHE A CA 1
ATOM 2877 C C . PHE A 1 361 ? 13.894 9.218 2.298 1.00 71.38 361 PHE A C 1
ATOM 2879 O O . PHE A 1 361 ? 14.598 10.225 2.416 1.00 71.38 361 PHE A O 1
ATOM 2886 N N . PRO A 1 362 ? 12.752 9.227 1.593 1.00 62.47 362 PRO A N 1
ATOM 2887 C CA . PRO A 1 362 ? 12.161 10.474 1.125 1.00 62.47 362 PRO A CA 1
ATOM 2888 C C . PRO A 1 362 ? 11.873 11.393 2.323 1.00 62.47 362 PRO A C 1
ATOM 2890 O O . PRO A 1 362 ? 11.460 10.914 3.382 1.00 62.47 362 PRO A O 1
ATOM 2893 N N . ASN A 1 363 ? 12.148 12.690 2.147 1.00 45.84 363 ASN A N 1
ATOM 2894 C CA . ASN A 1 363 ? 11.895 13.728 3.155 1.00 45.84 363 ASN A CA 1
ATOM 2895 C C . ASN A 1 363 ? 10.404 13.927 3.418 1.00 45.84 363 ASN A C 1
ATOM 2897 O O . ASN A 1 363 ? 9.635 13.901 2.428 1.00 45.84 363 ASN A O 1
#

pLDDT: mean 81.27, std 20.95, range [26.58, 98.75]

Foldseek 3Di:
DPPPPPPPDDDDDDDDDDDDDDPPPPPDDLLVVLLVLVVVVVVVVVDDDDDDDDDDDDDDDPVRVVLVVLLPDLLLQLLLLLLSLLSVLLVVLPVPDPDPVLNVVSLVLSLLLLLQSLLLCCLPPNDQSVSSPVDPVSSVSCCVSRVCSNVPSLAEDRLAQSQQSSLVSLCSRVPQLCLVSSLVSLLVSVVSSDDPDPQNASRFQKKKWKDAPSGIFIFGFHRHPDLLRNLLNLLSCLQPNFDLLLSQQLLQCPDPNPGQGFAKEWDPRMDMFMDGSNGNPDTDAAAPSCCRHYVGPPHDPHDDGRPRHRCSRRVRRCLVPPVVRVVVMDIPPDGDDSVSSCVPSVVSNVVSCPRRPHYDYDD